Protein AF-A0AAD8GN21-F1 (afdb_monomer_lite)

Sequence (323 aa):
MCPLYYYQQRHPFNLILLGLFTISLAFMIGLSCAFANGTPEFMAPEVYAEEYNELVDIYAFGMCVLEMVTFEYPYSECFHPAQIYKKVDNWKWSHCQLCFQLGQIEHSTKLCHFSVRNWLTKAIDHCSDEQAKEFHLDILQHEINTLEKDVSQDYQEIAFCHIDLQCGNIMIDEKTRSVTVIDYEYASFNPVDYDLANHFCEMAANYHSEKPHILDYSTYPGLEKRERFVRSYLGSDGNQLDDSEVQRLVDDIEKYTLANHLFWGLWGIISAHVNHIDLDYMEYARQSPGCEIIYGEGAAVILKVVATEVVGGGKFYVQLAAD

Radius of gyration: 28.36 Å; chains: 1; bounding box: 53×109×46 Å

Organism: NCBI:txid360622

Structure (mmCIF, N/CA/C/O backbone):
data_AF-A0AAD8GN21-F1
#
_entry.id   AF-A0AAD8GN21-F1
#
loop_
_atom_site.group_PDB
_atom_site.id
_atom_site.type_symbol
_atom_site.label_atom_id
_atom_site.label_alt_id
_atom_site.label_comp_id
_atom_site.label_asym_id
_atom_site.label_entity_id
_atom_site.label_seq_id
_atom_site.pdbx_PDB_ins_code
_atom_site.Cartn_x
_atom_site.Cartn_y
_atom_site.Cartn_z
_atom_site.occupancy
_atom_site.B_iso_or_equiv
_atom_site.auth_seq_id
_atom_site.auth_comp_id
_atom_site.auth_asym_id
_atom_site.auth_atom_id
_atom_site.pdbx_PDB_model_num
ATOM 1 N N . MET A 1 1 ? 25.522 -65.173 17.172 1.00 48.19 1 MET A N 1
ATOM 2 C CA . MET A 1 1 ? 24.416 -65.829 16.440 1.00 48.19 1 MET A CA 1
ATOM 3 C C . MET A 1 1 ? 23.262 -64.849 16.362 1.00 48.19 1 MET A C 1
ATOM 5 O O . MET A 1 1 ? 22.856 -64.347 17.400 1.00 48.19 1 MET A O 1
ATOM 9 N N . CYS A 1 2 ? 22.819 -64.499 15.154 1.00 53.72 2 CYS A N 1
ATOM 10 C CA . CYS A 1 2 ? 21.803 -63.468 14.948 1.00 53.72 2 CYS A CA 1
ATOM 11 C C . CYS A 1 2 ? 20.425 -63.997 15.400 1.00 53.72 2 CYS A C 1
ATOM 13 O O . CYS A 1 2 ? 20.010 -65.039 14.887 1.00 53.72 2 CYS A O 1
ATOM 15 N N . PRO A 1 3 ? 19.712 -63.332 16.329 1.00 61.25 3 PRO A N 1
ATOM 16 C CA . PRO A 1 3 ? 18.406 -63.784 16.827 1.00 61.25 3 PRO A CA 1
ATOM 17 C C . PRO A 1 3 ? 17.383 -64.058 15.713 1.00 61.25 3 PRO A C 1
ATOM 19 O O . PRO A 1 3 ? 16.609 -65.010 15.804 1.00 61.25 3 PRO A O 1
ATOM 22 N N . LEU A 1 4 ? 17.448 -63.295 14.613 1.00 57.41 4 LEU A N 1
ATOM 23 C CA . LEU A 1 4 ? 16.607 -63.504 13.431 1.00 57.41 4 LEU A CA 1
ATOM 24 C C . LEU A 1 4 ? 16.872 -64.839 12.722 1.00 57.41 4 LEU A C 1
ATOM 26 O O . LEU A 1 4 ? 15.932 -65.462 12.242 1.00 57.41 4 LEU A O 1
ATOM 30 N N . TYR A 1 5 ? 18.123 -65.304 12.679 1.00 67.06 5 TYR A N 1
ATOM 31 C CA . TYR A 1 5 ? 18.485 -66.549 11.994 1.00 67.06 5 TYR A CA 1
ATOM 32 C C . TYR A 1 5 ? 17.890 -67.775 12.703 1.00 67.06 5 TYR A C 1
ATOM 34 O O . TYR A 1 5 ? 17.380 -68.690 12.060 1.00 67.06 5 TYR A O 1
ATOM 42 N N . TYR A 1 6 ? 17.886 -67.771 14.041 1.00 66.56 6 TYR A N 1
ATOM 43 C CA . TYR A 1 6 ? 17.276 -68.850 14.825 1.00 66.56 6 TYR A CA 1
ATOM 44 C C . TYR A 1 6 ? 15.740 -68.813 14.752 1.00 66.56 6 TYR A C 1
ATOM 46 O O . TYR A 1 6 ? 15.094 -69.858 14.663 1.00 66.56 6 TYR A O 1
ATOM 54 N N . TYR A 1 7 ? 15.147 -67.614 14.725 1.00 62.72 7 TYR A N 1
ATOM 55 C CA . TYR A 1 7 ? 13.705 -67.437 14.531 1.00 62.72 7 TYR A CA 1
ATOM 56 C C . TYR A 1 7 ? 13.250 -67.901 13.134 1.00 62.72 7 TYR A C 1
ATOM 58 O O . TYR A 1 7 ? 12.233 -68.584 13.015 1.00 62.72 7 TYR A O 1
ATOM 66 N N . GLN A 1 8 ? 14.047 -67.624 12.096 1.00 63.53 8 GLN A N 1
ATOM 67 C CA . GLN A 1 8 ? 13.806 -68.063 10.718 1.00 63.53 8 GLN A CA 1
ATOM 68 C C . GLN A 1 8 ? 13.782 -69.583 10.565 1.00 63.53 8 GLN A C 1
ATOM 70 O O . GLN A 1 8 ? 12.929 -70.103 9.849 1.00 63.53 8 GLN A O 1
ATOM 75 N N . GLN A 1 9 ? 14.670 -70.303 11.255 1.00 70.81 9 GLN A N 1
ATOM 76 C CA . GLN A 1 9 ? 14.672 -71.768 11.205 1.00 70.81 9 GLN A CA 1
ATOM 77 C C . GLN A 1 9 ? 13.477 -72.397 11.935 1.00 70.81 9 GLN A C 1
ATOM 79 O O . GLN A 1 9 ? 12.988 -73.441 11.509 1.00 70.81 9 GLN A O 1
ATOM 84 N N . ARG A 1 10 ? 12.990 -71.781 13.022 1.00 73.88 10 ARG A N 1
ATOM 85 C CA . ARG A 1 10 ? 11.861 -72.313 13.808 1.00 73.88 10 ARG A CA 1
ATOM 86 C C . ARG A 1 10 ? 10.485 -71.947 13.256 1.00 73.88 10 ARG A C 1
ATOM 88 O O . ARG A 1 10 ? 9.562 -72.745 13.382 1.00 73.88 10 ARG A O 1
ATOM 95 N N . HIS A 1 11 ? 10.335 -70.758 12.675 1.00 69.00 11 HIS A N 1
ATOM 96 C CA . HIS A 1 11 ? 9.045 -70.238 12.214 1.00 69.00 11 HIS A CA 1
ATOM 97 C C . HIS A 1 11 ? 9.141 -69.640 10.801 1.00 69.00 11 HIS A C 1
ATOM 99 O O . HIS A 1 11 ? 8.832 -68.460 10.608 1.00 69.00 11 HIS A O 1
ATOM 105 N N . PRO A 1 12 ? 9.539 -70.434 9.789 1.00 71.12 12 PRO A N 1
ATOM 106 C CA . PRO A 1 12 ? 9.739 -69.934 8.427 1.00 71.12 12 PRO A CA 1
ATOM 107 C C . PRO A 1 12 ? 8.458 -69.324 7.835 1.00 71.12 12 PRO A C 1
ATOM 109 O O . PRO A 1 12 ? 8.515 -68.305 7.152 1.00 71.12 12 PRO A O 1
ATOM 112 N N . PHE A 1 13 ? 7.290 -69.880 8.173 1.00 77.38 13 PHE A N 1
ATOM 113 C CA . PHE A 1 13 ? 5.995 -69.358 7.729 1.00 77.38 13 PHE A CA 1
ATOM 114 C C . PHE A 1 13 ? 5.648 -67.992 8.336 1.00 77.38 13 PHE A C 1
ATOM 116 O O . PHE A 1 13 ? 5.029 -67.181 7.657 1.00 77.38 13 PHE A O 1
ATOM 123 N N . ASN A 1 14 ? 6.087 -67.684 9.561 1.00 73.31 14 ASN A N 1
ATOM 124 C CA . ASN A 1 14 ? 5.790 -66.394 10.197 1.00 73.31 14 ASN A CA 1
ATOM 125 C C . ASN A 1 14 ? 6.550 -65.243 9.537 1.00 73.31 14 ASN A C 1
ATOM 127 O O . ASN A 1 14 ? 6.026 -64.141 9.448 1.00 73.31 14 ASN A O 1
ATOM 131 N N . LEU A 1 15 ? 7.768 -65.492 9.049 1.00 67.44 15 LEU A N 1
ATOM 132 C CA . LEU A 1 15 ? 8.534 -64.499 8.292 1.00 67.44 15 LEU A CA 1
ATOM 133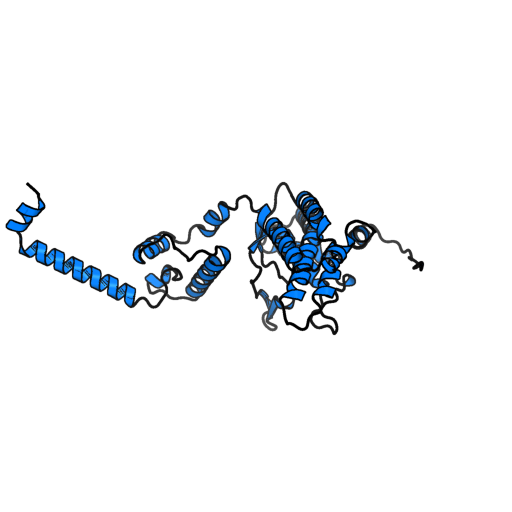 C C . LEU A 1 15 ? 7.932 -64.246 6.909 1.00 67.44 15 LEU A C 1
ATOM 135 O O . LEU A 1 15 ? 7.902 -63.102 6.465 1.00 67.44 15 LEU A O 1
ATOM 139 N N . ILE A 1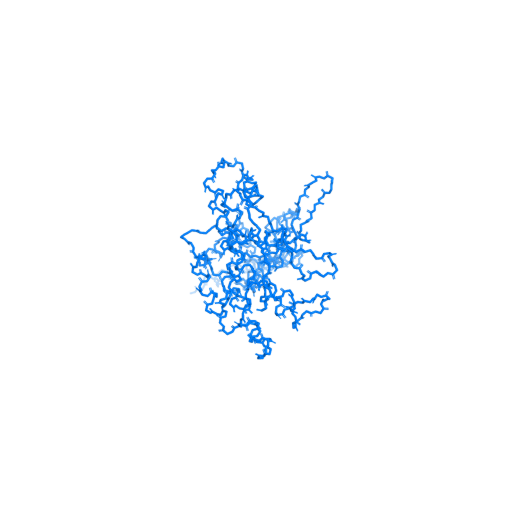 16 ? 7.397 -65.287 6.265 1.00 75.88 16 ILE A N 1
ATOM 140 C CA . ILE A 1 16 ? 6.641 -65.140 5.015 1.00 75.88 16 ILE A CA 1
ATOM 141 C C . ILE A 1 16 ? 5.357 -64.343 5.269 1.00 75.88 16 ILE A C 1
ATOM 143 O O . ILE A 1 16 ? 5.079 -63.399 4.540 1.00 75.88 16 ILE A O 1
ATOM 147 N N . LEU A 1 17 ? 4.606 -64.664 6.328 1.00 73.50 17 LEU A N 1
ATOM 148 C CA . LEU A 1 17 ? 3.392 -63.934 6.707 1.00 73.50 17 LEU A CA 1
ATOM 149 C C . LEU A 1 17 ? 3.682 -62.477 7.079 1.00 73.50 17 LEU A C 1
ATOM 151 O O . LEU A 1 17 ? 2.938 -61.596 6.666 1.00 73.50 17 LEU A O 1
ATOM 155 N N . LEU A 1 18 ? 4.773 -62.211 7.801 1.00 69.06 18 LEU A N 1
ATOM 156 C CA . LEU A 1 18 ? 5.199 -60.853 8.131 1.00 69.06 18 LEU A CA 1
ATOM 157 C C . LEU A 1 18 ? 5.583 -60.073 6.871 1.00 69.06 18 LEU A C 1
ATOM 159 O O . LEU A 1 18 ? 5.174 -58.927 6.748 1.00 69.06 18 LEU A O 1
ATOM 163 N N . GLY A 1 19 ? 6.307 -60.698 5.935 1.00 73.12 19 GLY A N 1
ATOM 164 C CA . GLY A 1 19 ? 6.652 -60.100 4.642 1.00 73.12 19 GLY A CA 1
ATOM 165 C C . GLY A 1 19 ? 5.427 -59.819 3.768 1.00 73.12 19 GLY A C 1
ATOM 166 O O . GLY A 1 19 ? 5.314 -58.748 3.180 1.00 73.12 19 GLY A O 1
ATOM 167 N N . LEU A 1 20 ? 4.471 -60.749 3.718 1.00 80.56 20 LEU A N 1
ATOM 168 C CA . LEU A 1 20 ? 3.202 -60.549 3.016 1.00 80.56 20 LEU A CA 1
ATOM 169 C C . LEU A 1 20 ? 2.361 -59.451 3.675 1.00 80.56 20 LEU A C 1
ATOM 171 O O . LEU A 1 20 ? 1.756 -58.649 2.967 1.00 80.56 20 LEU A O 1
ATOM 175 N N . PHE A 1 21 ? 2.351 -59.377 5.007 1.00 76.00 21 PHE A N 1
ATOM 176 C CA . PHE A 1 21 ? 1.667 -58.326 5.757 1.00 76.00 21 PHE A CA 1
ATOM 177 C C . PHE A 1 21 ? 2.287 -56.949 5.500 1.00 76.00 21 PHE A C 1
ATOM 179 O O . PHE A 1 21 ? 1.550 -56.012 5.211 1.00 76.00 21 PHE A O 1
ATOM 186 N N . THR A 1 22 ? 3.618 -56.814 5.528 1.00 65.69 22 THR A N 1
ATOM 187 C CA . THR A 1 22 ? 4.279 -55.533 5.226 1.00 65.69 22 THR A CA 1
ATOM 188 C C . THR A 1 22 ? 4.092 -55.109 3.777 1.00 65.69 22 THR A C 1
ATOM 190 O O . THR A 1 22 ? 3.834 -53.933 3.545 1.00 65.69 22 THR A O 1
ATOM 193 N N . ILE A 1 23 ? 4.155 -56.031 2.810 1.00 75.75 23 ILE A N 1
ATOM 194 C CA . ILE A 1 23 ? 3.878 -55.713 1.399 1.00 75.75 23 ILE A CA 1
ATOM 195 C C . ILE A 1 23 ? 2.414 -55.300 1.216 1.00 75.75 23 ILE A C 1
ATOM 197 O O . ILE A 1 23 ? 2.144 -54.314 0.538 1.00 75.75 23 ILE A O 1
ATOM 201 N N . SER A 1 24 ? 1.473 -56.006 1.848 1.00 77.00 24 SER A N 1
ATOM 202 C CA . SER A 1 24 ? 0.042 -55.686 1.752 1.00 77.00 24 SER A CA 1
ATOM 203 C C . SER A 1 24 ? -0.284 -54.349 2.413 1.00 77.00 24 SER A C 1
ATOM 205 O O . SER A 1 24 ? -1.020 -53.557 1.842 1.00 77.00 24 SER A O 1
ATOM 207 N N . LEU A 1 25 ? 0.293 -54.063 3.584 1.00 64.69 25 LEU A N 1
ATOM 208 C CA . LEU A 1 25 ? 0.124 -52.785 4.272 1.00 64.69 25 LEU A CA 1
ATOM 209 C C . LEU A 1 25 ? 0.757 -51.636 3.476 1.00 64.69 25 LEU A C 1
ATOM 211 O O . LEU A 1 25 ? 0.128 -50.598 3.317 1.00 64.69 25 LEU A O 1
ATOM 215 N N . ALA A 1 26 ? 1.959 -51.829 2.924 1.00 64.19 26 ALA A N 1
ATOM 216 C CA . ALA A 1 26 ? 2.615 -50.835 2.076 1.00 64.19 26 ALA A CA 1
ATOM 217 C C . ALA A 1 26 ? 1.839 -50.583 0.776 1.00 64.19 26 ALA A C 1
ATOM 219 O O . ALA A 1 26 ? 1.722 -49.438 0.354 1.00 64.19 26 ALA A O 1
ATOM 220 N N . PHE A 1 27 ? 1.270 -51.631 0.170 1.00 72.38 27 PHE A N 1
ATOM 221 C CA . PHE A 1 27 ? 0.400 -51.498 -0.993 1.00 72.38 27 PHE A CA 1
ATOM 222 C C . PHE A 1 27 ? -0.894 -50.772 -0.634 1.00 72.38 27 PHE A C 1
ATOM 224 O O . PHE A 1 27 ? -1.240 -49.834 -1.329 1.00 72.38 27 PHE A O 1
ATOM 231 N N . MET A 1 28 ? -1.570 -51.128 0.463 1.00 63.19 28 MET A N 1
ATOM 232 C CA . MET A 1 28 ? -2.795 -50.453 0.917 1.00 63.19 28 MET A CA 1
ATOM 233 C C . MET A 1 28 ? -2.555 -48.977 1.249 1.00 63.19 28 MET A C 1
ATOM 235 O O . MET A 1 28 ? -3.336 -48.135 0.824 1.00 63.19 28 MET A O 1
ATOM 239 N N . ILE A 1 29 ? -1.461 -48.649 1.945 1.00 59.44 29 ILE A N 1
ATOM 240 C CA . ILE A 1 29 ? -1.070 -47.258 2.221 1.00 59.44 29 ILE A CA 1
ATOM 241 C C . ILE A 1 29 ? -0.725 -46.539 0.914 1.00 59.44 29 ILE A C 1
ATOM 243 O O . ILE A 1 29 ? -1.219 -45.445 0.683 1.00 59.44 29 ILE A O 1
ATOM 247 N N . GLY A 1 30 ? 0.068 -47.157 0.034 1.00 63.06 30 GLY A N 1
ATOM 248 C CA . GLY A 1 30 ? 0.406 -46.590 -1.273 1.00 63.06 30 GLY A CA 1
ATOM 249 C C . GLY A 1 30 ? -0.821 -46.372 -2.161 1.00 63.06 30 GLY A C 1
ATOM 250 O O . GLY A 1 30 ? -0.884 -45.379 -2.873 1.00 63.06 30 GLY A O 1
ATOM 251 N N . LEU A 1 31 ? -1.815 -47.256 -2.073 1.00 57.94 31 LEU A N 1
ATOM 252 C CA . LEU A 1 31 ? -3.086 -47.170 -2.782 1.00 57.94 31 LEU A CA 1
ATOM 253 C C . LEU A 1 31 ? -3.968 -46.059 -2.187 1.00 57.94 31 LEU A C 1
ATOM 255 O O . LEU A 1 31 ? -4.466 -45.233 -2.939 1.00 57.94 31 LEU A O 1
ATOM 259 N N . SER A 1 32 ? -4.093 -45.967 -0.858 1.00 51.97 32 SER A N 1
ATOM 260 C CA . SER A 1 32 ? -4.775 -44.849 -0.182 1.00 51.97 32 SER A CA 1
ATOM 261 C C . SER A 1 32 ? -4.114 -43.501 -0.473 1.00 51.97 32 SER A C 1
ATOM 263 O O . SER A 1 32 ? -4.820 -42.531 -0.705 1.00 51.97 32 SER A O 1
ATOM 265 N N . CYS A 1 33 ? -2.781 -43.429 -0.527 1.00 50.38 33 CYS A N 1
ATOM 266 C CA . CYS A 1 33 ? -2.066 -42.213 -0.925 1.00 50.38 33 CYS A CA 1
ATOM 267 C C . CYS A 1 33 ? -2.229 -41.899 -2.421 1.00 50.38 33 CYS A C 1
ATOM 269 O O . CYS A 1 33 ? -2.288 -40.733 -2.782 1.00 50.38 33 CYS A O 1
ATOM 271 N N . ALA A 1 34 ? -2.315 -42.913 -3.289 1.00 54.66 34 ALA A N 1
ATOM 272 C CA . ALA A 1 34 ? -2.549 -42.726 -4.723 1.00 54.66 34 ALA A CA 1
ATOM 273 C C . ALA A 1 34 ? -4.005 -42.352 -5.061 1.00 54.66 34 ALA A C 1
ATOM 275 O O . ALA A 1 34 ? -4.255 -41.831 -6.145 1.00 54.66 34 ALA A O 1
ATOM 276 N N . PHE A 1 35 ? -4.953 -42.626 -4.156 1.00 51.50 35 PHE A N 1
ATOM 277 C CA . PHE A 1 35 ? -6.374 -42.284 -4.293 1.00 51.50 35 PHE A CA 1
ATOM 278 C C . PHE A 1 35 ? -6.833 -41.140 -3.378 1.00 51.50 35 PHE A C 1
ATOM 280 O O . PHE A 1 35 ? -8.004 -40.762 -3.429 1.00 51.50 35 PHE A O 1
ATOM 287 N N . ALA A 1 36 ? -5.937 -40.555 -2.579 1.00 52.03 36 ALA A N 1
ATOM 288 C CA . ALA A 1 36 ? -6.178 -39.265 -1.953 1.00 52.03 36 ALA A CA 1
ATOM 289 C C . ALA A 1 36 ? -6.157 -38.209 -3.067 1.00 52.03 36 ALA A C 1
ATOM 291 O O . ALA A 1 36 ? -5.098 -37.824 -3.553 1.00 52.03 36 ALA A O 1
ATOM 292 N N . ASN A 1 37 ? -7.332 -37.802 -3.543 1.00 50.94 37 ASN A N 1
ATOM 293 C CA . ASN A 1 37 ? -7.453 -36.724 -4.519 1.00 50.94 37 ASN A CA 1
ATOM 294 C C . ASN A 1 37 ? -7.016 -35.403 -3.863 1.00 50.94 37 ASN A C 1
ATOM 296 O O . ASN A 1 37 ? -7.827 -34.732 -3.230 1.00 50.94 37 ASN A O 1
ATOM 300 N N . GLY A 1 38 ? -5.740 -35.048 -4.000 1.00 58.84 38 GLY A N 1
ATOM 301 C CA . GLY A 1 38 ? -5.187 -33.773 -3.545 1.00 58.84 38 GLY A CA 1
ATOM 302 C C . GLY A 1 38 ? -3.660 -33.787 -3.462 1.00 58.84 38 GLY A C 1
ATOM 303 O O . GLY A 1 38 ? -3.037 -34.846 -3.460 1.00 58.84 38 GLY A O 1
ATOM 304 N N . THR A 1 39 ? -3.061 -32.599 -3.413 1.00 72.12 39 THR A N 1
ATOM 305 C CA . THR A 1 39 ? -1.623 -32.399 -3.177 1.00 72.12 39 THR A CA 1
ATOM 306 C C . THR A 1 39 ? -1.416 -32.294 -1.659 1.00 72.12 39 THR A C 1
ATOM 308 O O . THR A 1 39 ? -1.858 -31.293 -1.092 1.00 72.12 39 THR A O 1
ATOM 311 N N . PRO A 1 40 ? -0.832 -33.300 -0.970 1.00 74.56 40 PRO A N 1
ATOM 312 C CA . PRO A 1 40 ? -0.787 -33.389 0.501 1.00 74.56 40 PRO A CA 1
ATOM 313 C C . PRO A 1 40 ? -0.277 -32.137 1.219 1.00 74.56 40 PRO A C 1
ATOM 315 O O . PRO A 1 40 ? -0.708 -31.826 2.327 1.00 74.56 40 PRO A O 1
ATOM 318 N N . GLU A 1 41 ? 0.624 -31.417 0.565 1.00 78.00 41 GLU A N 1
ATOM 319 C CA . GLU A 1 41 ? 1.234 -30.165 0.993 1.00 78.00 41 GLU A CA 1
ATOM 320 C C . GLU A 1 41 ? 0.219 -29.018 1.154 1.00 78.00 41 GLU A C 1
ATOM 322 O O . GLU A 1 41 ? 0.476 -28.077 1.898 1.00 78.00 41 GLU A O 1
ATOM 327 N N . PHE A 1 42 ? -0.944 -29.122 0.507 1.00 75.19 42 PHE A N 1
ATOM 328 C CA . PHE A 1 42 ? -2.018 -28.120 0.493 1.00 75.19 42 PHE A CA 1
ATOM 329 C C . PHE A 1 42 ? -3.321 -28.650 1.104 1.00 75.19 42 PHE A C 1
ATOM 331 O O . PHE A 1 42 ? -4.327 -27.945 1.138 1.00 75.19 42 PHE A O 1
ATOM 338 N N . MET A 1 43 ? -3.335 -29.901 1.569 1.00 77.31 43 MET A N 1
ATOM 339 C CA . MET A 1 43 ? -4.535 -30.535 2.110 1.00 77.31 43 MET A CA 1
ATOM 340 C C . MET A 1 43 ? -4.690 -30.232 3.598 1.00 77.31 43 MET A C 1
ATOM 342 O O . MET A 1 43 ? -3.808 -30.545 4.401 1.00 77.31 43 MET A O 1
ATOM 346 N N . ALA A 1 44 ? -5.848 -29.686 3.964 1.00 78.00 44 ALA A N 1
ATOM 347 C CA . ALA A 1 44 ? -6.208 -29.442 5.355 1.00 78.00 44 ALA A CA 1
ATOM 348 C C . ALA A 1 44 ? -6.301 -30.760 6.159 1.00 78.00 44 ALA A C 1
ATOM 350 O O . ALA A 1 44 ? -6.649 -31.802 5.587 1.00 78.00 44 ALA A O 1
ATOM 351 N N . PRO A 1 45 ? -6.020 -30.746 7.478 1.00 76.19 45 PRO A N 1
ATOM 352 C CA . PRO A 1 45 ? -6.043 -31.943 8.325 1.00 76.19 45 PRO A CA 1
ATOM 353 C C . PRO A 1 45 ? -7.373 -32.715 8.265 1.00 76.19 45 PRO A C 1
ATOM 355 O O . PRO A 1 45 ? -7.378 -33.944 8.218 1.00 76.19 45 PRO A O 1
ATOM 358 N N . GLU A 1 46 ? -8.499 -32.007 8.214 1.00 75.88 46 GLU A N 1
ATOM 359 C CA . GLU A 1 46 ? -9.853 -32.566 8.138 1.00 75.88 46 GLU A CA 1
ATOM 360 C C . GLU A 1 46 ? -10.129 -33.347 6.840 1.00 75.88 46 GLU A C 1
ATOM 362 O O . GLU A 1 46 ? -10.914 -34.298 6.846 1.00 75.88 46 GLU A O 1
ATOM 367 N N . VAL A 1 47 ? -9.416 -33.047 5.745 1.00 74.25 47 VAL A N 1
ATOM 368 C CA . VAL A 1 47 ? -9.539 -33.793 4.478 1.00 74.25 47 VAL A CA 1
ATOM 369 C C . VAL A 1 47 ? -9.058 -35.231 4.644 1.00 74.25 47 VAL A C 1
ATOM 371 O O . VAL A 1 47 ? -9.624 -36.147 4.049 1.00 74.25 47 VAL A O 1
ATOM 374 N N . TYR A 1 48 ? -8.055 -35.458 5.497 1.00 71.06 48 TYR A N 1
ATOM 375 C CA . TYR A 1 48 ? -7.559 -36.803 5.789 1.00 71.06 48 TYR A CA 1
ATOM 376 C C . TYR A 1 48 ? -8.532 -37.633 6.637 1.00 71.06 48 TYR A C 1
ATOM 378 O O . TYR A 1 48 ? -8.425 -38.859 6.657 1.00 71.06 48 TYR A O 1
ATOM 386 N N . ALA A 1 49 ? -9.479 -36.981 7.317 1.00 71.00 49 ALA A N 1
ATOM 387 C CA . ALA A 1 49 ? -10.574 -37.623 8.041 1.00 71.00 49 ALA A CA 1
ATOM 388 C C . ALA A 1 49 ? -11.852 -37.769 7.187 1.00 71.00 49 ALA A C 1
ATOM 390 O O . ALA A 1 49 ? -12.885 -38.167 7.716 1.00 71.00 49 ALA A O 1
ATOM 391 N N . GLU A 1 50 ? -11.783 -37.467 5.883 1.00 72.81 50 GLU A N 1
ATOM 392 C CA . GLU A 1 50 ? -12.922 -37.439 4.950 1.00 72.81 50 GLU A CA 1
ATOM 393 C C . GLU A 1 50 ? -14.010 -36.401 5.320 1.00 72.81 50 GLU A C 1
ATOM 395 O O . GLU A 1 50 ? -15.155 -36.496 4.875 1.00 72.81 50 GLU A O 1
ATOM 400 N N . GLU A 1 51 ? -13.656 -35.366 6.092 1.00 73.94 51 GLU A N 1
ATOM 401 C CA . GLU A 1 51 ? -14.557 -34.296 6.541 1.00 73.94 51 GLU A CA 1
ATOM 402 C C . GLU A 1 51 ? -14.335 -33.008 5.726 1.00 73.94 51 GLU A C 1
ATOM 404 O O . GLU A 1 51 ? -13.757 -32.032 6.201 1.00 73.94 51 GLU A O 1
ATOM 409 N N . TYR A 1 52 ? -14.790 -32.992 4.469 1.00 72.75 52 TYR A N 1
ATOM 410 C CA . TYR A 1 52 ? -14.656 -31.812 3.605 1.00 72.75 52 TYR A CA 1
ATOM 411 C C . TYR A 1 52 ? -15.664 -30.706 3.962 1.00 72.75 52 TYR A C 1
ATOM 413 O O . TYR A 1 52 ? -16.869 -30.956 4.049 1.00 72.75 52 TYR A O 1
ATOM 421 N N . ASN A 1 53 ? -15.187 -29.467 4.100 1.00 75.69 53 ASN A N 1
ATOM 422 C CA . ASN A 1 53 ? -16.001 -28.261 4.274 1.00 75.69 53 ASN A CA 1
ATOM 423 C C . ASN A 1 53 ? -15.312 -27.045 3.613 1.00 75.69 53 ASN A C 1
ATOM 425 O O . ASN A 1 53 ? -14.188 -27.161 3.142 1.00 75.69 53 ASN A O 1
ATOM 429 N N . GLU A 1 54 ? -15.955 -25.874 3.592 1.00 63.91 54 GLU A N 1
ATOM 430 C CA . GLU A 1 54 ? -15.412 -24.683 2.906 1.00 63.91 54 GLU A CA 1
ATOM 431 C C . GLU A 1 54 ? -14.122 -24.114 3.538 1.00 63.91 54 GLU A C 1
ATOM 433 O O . GLU A 1 54 ? -13.377 -23.394 2.880 1.00 63.91 54 GLU A O 1
ATOM 438 N N . LEU A 1 55 ? -13.799 -24.465 4.791 1.00 67.00 55 LEU A N 1
ATOM 439 C CA . LEU A 1 55 ? -12.533 -24.078 5.431 1.00 67.00 55 LEU A CA 1
ATOM 440 C C . LEU A 1 55 ? -11.331 -24.824 4.834 1.00 67.00 55 LEU A C 1
ATOM 442 O O . LEU A 1 55 ? -10.212 -24.314 4.894 1.00 67.00 55 LEU A O 1
ATOM 446 N N . VAL A 1 56 ? -11.561 -25.985 4.211 1.00 67.00 56 VAL A N 1
ATOM 447 C CA . VAL A 1 56 ? -10.529 -26.739 3.487 1.00 67.00 56 VAL A CA 1
ATOM 448 C C . VAL A 1 56 ? -9.967 -25.917 2.330 1.00 67.00 56 VAL A C 1
ATOM 450 O O . VAL A 1 56 ? -8.752 -25.870 2.140 1.00 67.00 56 VAL A O 1
ATOM 453 N N . ASP A 1 57 ? -10.840 -25.238 1.586 1.00 58.25 57 ASP A N 1
ATOM 454 C CA . ASP A 1 57 ? -10.449 -24.381 0.465 1.00 58.25 57 ASP A CA 1
ATOM 455 C C . ASP A 1 57 ? -9.664 -23.152 0.950 1.00 58.25 57 ASP A C 1
ATOM 457 O O . ASP A 1 57 ? -8.675 -22.756 0.331 1.00 58.25 57 ASP A O 1
ATOM 461 N N . ILE A 1 58 ? -10.037 -22.597 2.111 1.00 64.56 58 ILE A N 1
ATOM 462 C CA . ILE A 1 58 ? -9.308 -21.496 2.764 1.00 64.56 58 ILE A CA 1
ATOM 463 C C . ILE A 1 58 ? -7.909 -21.949 3.202 1.00 64.56 58 ILE A C 1
ATOM 465 O O . ILE A 1 58 ? -6.939 -21.214 3.015 1.00 64.56 58 ILE A O 1
ATOM 469 N N . TYR A 1 59 ? -7.778 -23.159 3.753 1.00 70.94 59 TYR A N 1
ATOM 470 C CA . TYR A 1 59 ? -6.478 -23.730 4.115 1.00 70.94 59 TYR A CA 1
ATOM 471 C C . TYR A 1 59 ? -5.586 -23.906 2.884 1.00 70.94 59 TYR A C 1
ATOM 473 O O . TYR A 1 59 ? -4.445 -23.448 2.886 1.00 70.94 59 TYR A O 1
ATOM 481 N N . ALA A 1 60 ? -6.110 -24.519 1.818 1.00 62.16 60 ALA A N 1
ATOM 482 C CA . ALA A 1 60 ? -5.366 -24.724 0.578 1.00 62.16 60 ALA A CA 1
ATOM 483 C C . ALA A 1 60 ? -4.906 -23.389 -0.029 1.00 62.16 60 ALA A C 1
ATOM 485 O O . ALA A 1 60 ? -3.746 -23.254 -0.419 1.00 62.16 60 ALA A O 1
ATOM 486 N N . PHE A 1 61 ? -5.779 -22.375 -0.024 1.00 63.75 61 PHE A N 1
ATOM 487 C CA . PHE A 1 61 ? -5.428 -21.013 -0.423 1.00 63.75 61 PHE A CA 1
ATOM 488 C C . PHE A 1 61 ? -4.314 -20.421 0.453 1.00 63.75 61 PHE A C 1
ATOM 490 O O . PHE A 1 61 ? -3.344 -19.879 -0.075 1.00 63.75 61 PHE A O 1
ATOM 497 N N . GLY A 1 62 ? -4.394 -20.581 1.777 1.00 66.06 62 GLY A N 1
ATOM 498 C CA . GLY A 1 62 ? -3.349 -20.146 2.706 1.00 66.06 62 GLY A CA 1
ATOM 499 C C . GLY A 1 62 ? -1.991 -20.804 2.440 1.00 66.06 62 GLY A C 1
ATOM 500 O O . GLY A 1 62 ? -0.964 -20.133 2.512 1.00 66.06 62 GLY A O 1
ATOM 501 N N . MET A 1 63 ? -1.977 -22.085 2.060 1.00 70.19 63 MET A N 1
ATOM 502 C CA . MET A 1 63 ? -0.750 -22.794 1.676 1.00 70.19 63 MET A CA 1
ATOM 503 C C . MET A 1 63 ? -0.167 -22.277 0.350 1.00 70.19 63 MET A C 1
ATOM 505 O O . MET A 1 63 ? 1.051 -22.139 0.246 1.00 70.19 63 MET A O 1
ATOM 509 N N . CYS A 1 64 ? -1.007 -21.904 -0.623 1.00 55.59 64 CYS A N 1
ATOM 510 C CA . CYS A 1 64 ? -0.560 -21.227 -1.848 1.00 55.59 64 CYS A CA 1
ATOM 511 C C . CYS A 1 64 ? 0.032 -19.840 -1.556 1.00 55.59 64 CYS A C 1
ATOM 513 O O . CYS A 1 64 ? 1.075 -19.484 -2.097 1.00 55.59 64 CYS A O 1
ATOM 515 N N . VAL A 1 65 ? -0.605 -19.055 -0.681 1.00 57.81 65 VAL A N 1
ATOM 516 C CA . VAL A 1 65 ? -0.073 -17.750 -0.252 1.00 57.81 65 VAL A CA 1
ATOM 517 C C . VAL A 1 65 ? 1.263 -17.922 0.469 1.00 57.81 65 VAL A C 1
ATOM 519 O O . VAL A 1 65 ? 2.202 -17.175 0.205 1.00 57.81 65 VAL A O 1
ATOM 522 N N . LEU A 1 66 ? 1.389 -18.939 1.325 1.00 57.66 66 LEU A N 1
ATOM 523 C CA . LEU A 1 66 ? 2.639 -19.243 2.016 1.00 57.66 66 LEU A CA 1
ATOM 524 C C . LEU A 1 66 ? 3.766 -19.579 1.031 1.00 57.66 66 LEU A C 1
ATOM 526 O O . LEU A 1 66 ? 4.873 -19.065 1.186 1.00 57.66 66 LEU A O 1
ATOM 530 N N . GLU A 1 67 ? 3.489 -20.386 0.007 1.00 64.69 67 GLU A N 1
ATOM 531 C CA . GLU A 1 67 ? 4.447 -20.679 -1.067 1.00 64.69 67 GLU A CA 1
ATOM 532 C C . GLU A 1 67 ? 4.882 -19.401 -1.799 1.00 64.69 67 GLU A C 1
ATOM 534 O O . GLU A 1 67 ? 6.077 -19.166 -1.978 1.00 64.69 67 GLU A O 1
ATOM 539 N N . MET A 1 68 ? 3.931 -18.534 -2.165 1.00 49.84 68 MET A N 1
ATOM 540 C CA . MET A 1 68 ? 4.219 -17.280 -2.873 1.00 49.84 68 MET A CA 1
ATOM 541 C C . MET A 1 68 ? 5.066 -16.310 -2.039 1.00 49.84 68 MET A C 1
ATOM 543 O O . MET A 1 68 ? 5.987 -15.693 -2.568 1.00 49.84 68 MET A O 1
ATOM 547 N N . VAL A 1 69 ? 4.783 -16.187 -0.739 1.00 48.09 69 VAL A N 1
ATOM 548 C CA . VAL A 1 69 ? 5.474 -15.237 0.151 1.00 48.09 69 VAL A CA 1
ATOM 549 C C . VAL A 1 69 ? 6.849 -15.752 0.583 1.00 48.09 69 VAL A C 1
ATOM 551 O O . VAL A 1 69 ? 7.779 -14.964 0.756 1.00 48.09 69 VAL A O 1
ATOM 554 N N . THR A 1 70 ? 7.002 -17.065 0.766 1.00 56.34 70 THR A N 1
ATOM 555 C CA . THR A 1 70 ? 8.279 -17.662 1.197 1.00 56.34 70 THR A CA 1
ATOM 556 C C . THR A 1 70 ? 9.203 -18.013 0.035 1.00 56.34 70 THR A C 1
ATOM 558 O O . THR A 1 70 ? 10.404 -18.160 0.250 1.00 56.34 70 THR A O 1
ATOM 561 N N . PHE A 1 71 ? 8.666 -18.133 -1.185 1.00 52.38 71 PHE A N 1
ATOM 562 C CA . PHE A 1 71 ? 9.338 -18.722 -2.349 1.00 52.38 71 PHE A CA 1
ATOM 563 C C . PHE A 1 71 ? 9.833 -20.162 -2.112 1.00 52.38 71 PHE A C 1
ATOM 565 O O . PHE A 1 71 ? 10.677 -20.665 -2.859 1.00 52.38 71 PHE A O 1
ATOM 572 N N . GLU A 1 72 ? 9.311 -20.842 -1.088 1.00 61.28 72 GLU A N 1
ATOM 573 C CA . GLU A 1 72 ? 9.632 -22.224 -0.747 1.00 61.28 72 GLU A CA 1
ATOM 574 C C . GLU A 1 72 ? 8.392 -23.108 -0.913 1.00 61.28 72 GLU A C 1
ATOM 576 O O . GLU A 1 72 ? 7.289 -22.747 -0.505 1.00 61.28 72 GLU A O 1
ATOM 581 N N . TYR A 1 73 ? 8.572 -24.300 -1.490 1.00 65.19 73 TYR A N 1
ATOM 582 C CA . TYR A 1 73 ? 7.475 -25.258 -1.622 1.00 65.19 73 TYR A CA 1
ATOM 583 C C . TYR A 1 73 ? 7.028 -25.729 -0.229 1.00 65.19 73 TYR A C 1
ATOM 585 O O . TYR A 1 73 ? 7.894 -26.099 0.581 1.00 65.19 73 TYR A O 1
ATOM 593 N N . PRO A 1 74 ? 5.719 -25.749 0.083 1.00 72.94 74 PRO A N 1
ATOM 594 C CA . PRO A 1 74 ? 5.270 -26.114 1.414 1.00 72.94 74 PRO A CA 1
ATOM 595 C C . PRO A 1 74 ? 5.743 -27.508 1.821 1.00 72.94 74 PRO A C 1
ATOM 597 O O . PRO A 1 74 ? 5.661 -28.464 1.054 1.00 72.94 74 PRO A O 1
ATOM 600 N N . TYR A 1 75 ? 6.258 -27.620 3.046 1.00 77.25 75 TYR A N 1
ATOM 601 C CA . TYR A 1 75 ? 6.854 -28.849 3.573 1.00 77.25 75 TYR A CA 1
ATOM 602 C C . TYR A 1 75 ? 8.020 -29.411 2.737 1.00 77.25 75 TYR A C 1
ATOM 604 O O . TYR A 1 75 ? 8.248 -30.624 2.759 1.00 77.25 75 TYR A O 1
ATOM 612 N N . SER A 1 76 ? 8.784 -28.566 2.031 1.00 78.50 76 SER A N 1
ATOM 613 C CA . SER A 1 76 ? 9.957 -28.978 1.235 1.00 78.50 76 SER A CA 1
ATOM 614 C C . SER A 1 76 ? 11.018 -29.765 2.023 1.00 78.50 76 SER A C 1
ATOM 616 O O . SER A 1 76 ? 11.814 -30.502 1.437 1.00 78.50 76 SER A O 1
ATOM 618 N N . GLU A 1 77 ? 11.014 -29.677 3.357 1.00 79.06 77 GLU A N 1
ATOM 619 C CA . GLU A 1 77 ? 11.855 -30.474 4.250 1.00 79.06 77 GLU A CA 1
ATOM 620 C C . GLU A 1 77 ? 11.373 -31.926 4.457 1.00 79.06 77 GLU A C 1
ATOM 622 O O . GLU A 1 77 ? 12.072 -32.730 5.084 1.00 79.06 77 GLU A O 1
ATOM 627 N N . CYS A 1 78 ? 10.172 -32.272 3.984 1.00 78.19 78 CYS A N 1
ATOM 628 C CA . CYS A 1 78 ? 9.592 -33.610 4.070 1.00 78.19 78 CYS A CA 1
ATOM 629 C C . CYS A 1 78 ? 9.883 -34.420 2.800 1.00 78.19 78 CYS A C 1
ATOM 631 O O . CYS A 1 78 ? 9.713 -33.957 1.680 1.00 78.19 78 CYS A O 1
ATOM 633 N N . PHE A 1 79 ? 10.269 -35.685 2.969 1.00 78.44 79 PHE A N 1
ATOM 634 C CA . PHE A 1 79 ? 10.660 -36.555 1.853 1.00 78.44 79 PHE A CA 1
ATOM 635 C C . PHE A 1 79 ? 9.516 -37.432 1.337 1.00 78.44 79 PHE A C 1
ATOM 637 O O . PHE A 1 79 ? 9.584 -37.936 0.216 1.00 78.44 79 PHE A O 1
ATOM 644 N N . HIS A 1 80 ? 8.480 -37.653 2.157 1.00 76.31 80 HIS A N 1
ATOM 645 C CA . HIS A 1 80 ? 7.335 -38.502 1.826 1.00 76.31 80 HIS A CA 1
ATOM 646 C C . HIS A 1 80 ? 6.029 -37.958 2.438 1.00 76.31 80 HIS A C 1
ATOM 648 O O . HIS A 1 80 ? 6.068 -37.472 3.573 1.00 76.31 80 HIS A O 1
ATOM 654 N N . PRO A 1 81 ? 4.864 -38.154 1.785 1.00 71.44 81 PRO A N 1
ATOM 655 C CA . PRO A 1 81 ? 3.561 -37.663 2.258 1.00 71.44 81 PRO A CA 1
ATOM 656 C C . PRO A 1 81 ? 3.198 -38.040 3.699 1.00 71.44 81 PRO A C 1
ATOM 658 O O . PRO A 1 81 ? 2.586 -37.258 4.414 1.00 71.44 81 PRO A O 1
ATOM 661 N N . ALA A 1 82 ? 3.633 -39.205 4.188 1.00 73.44 82 ALA A N 1
ATOM 662 C CA . ALA A 1 82 ? 3.391 -39.613 5.575 1.00 73.44 82 ALA A CA 1
ATOM 663 C C . ALA A 1 82 ? 4.069 -38.693 6.617 1.00 73.44 82 ALA A C 1
ATOM 665 O O . ALA A 1 82 ? 3.591 -38.581 7.746 1.00 73.44 82 ALA A O 1
ATOM 666 N N . GLN A 1 83 ? 5.185 -38.042 6.261 1.00 76.69 83 GLN A N 1
ATOM 667 C CA . GLN A 1 83 ? 5.840 -37.048 7.119 1.00 76.69 83 GLN A CA 1
ATOM 668 C C . GLN A 1 83 ? 5.034 -35.750 7.164 1.00 76.69 83 GLN A C 1
ATOM 670 O O . GLN A 1 83 ? 4.877 -35.186 8.246 1.00 76.69 83 GLN A O 1
ATOM 675 N N . ILE A 1 84 ? 4.486 -35.340 6.017 1.00 74.44 84 ILE A N 1
ATOM 676 C CA . ILE A 1 84 ? 3.602 -34.178 5.882 1.00 74.44 84 ILE A CA 1
ATOM 677 C C . ILE A 1 84 ? 2.339 -34.414 6.705 1.00 74.44 84 ILE A C 1
ATOM 679 O O . ILE A 1 84 ? 2.075 -33.652 7.626 1.00 74.44 84 ILE A O 1
ATOM 683 N N . TYR A 1 85 ? 1.657 -35.545 6.498 1.00 72.25 85 TYR A N 1
ATOM 684 C CA . TYR A 1 85 ? 0.488 -35.948 7.285 1.00 72.25 85 TYR A CA 1
ATOM 685 C C . TYR A 1 85 ? 0.771 -35.911 8.788 1.00 72.25 85 TYR A C 1
ATOM 687 O O . TYR A 1 85 ? 0.042 -35.287 9.550 1.00 72.25 85 TYR A O 1
ATOM 695 N N . LYS A 1 86 ? 1.876 -36.526 9.232 1.00 74.50 86 LYS A N 1
ATOM 696 C CA . LYS A 1 86 ? 2.246 -36.529 10.651 1.00 74.50 86 LYS A CA 1
ATOM 697 C C . LYS A 1 86 ? 2.498 -35.117 11.179 1.00 74.50 86 LYS A C 1
ATOM 699 O O . LYS A 1 86 ? 2.258 -34.879 12.358 1.00 74.50 86 LYS A O 1
ATOM 704 N N . LYS A 1 87 ? 3.016 -34.196 10.366 1.00 73.75 87 LYS A N 1
ATOM 705 C CA . LYS A 1 87 ? 3.118 -32.794 10.767 1.00 73.75 87 LYS A CA 1
ATOM 706 C C . LYS A 1 87 ? 1.715 -32.203 10.857 1.00 73.75 87 LYS A C 1
ATOM 708 O O . LYS A 1 87 ? 1.324 -31.841 11.958 1.00 73.75 87 LYS A O 1
ATOM 713 N N . VAL A 1 88 ? 0.965 -32.183 9.758 1.00 71.81 88 VAL A N 1
ATOM 714 C CA . VAL A 1 88 ? -0.380 -31.592 9.640 1.00 71.81 88 VAL A CA 1
ATOM 715 C C . VAL A 1 88 ? -1.333 -32.068 10.754 1.00 71.81 88 VAL A C 1
ATOM 717 O O . VAL A 1 88 ? -1.953 -31.241 11.412 1.00 71.81 88 VAL A O 1
ATOM 720 N N . ASP A 1 89 ? -1.373 -33.368 11.058 1.00 68.50 89 ASP A N 1
ATOM 721 C CA . ASP A 1 89 ? -2.240 -33.970 12.092 1.00 68.50 89 ASP A CA 1
ATOM 722 C C . ASP A 1 89 ? -1.810 -33.623 13.535 1.00 68.50 89 ASP A C 1
ATOM 724 O O . ASP A 1 89 ? -2.638 -33.448 14.431 1.00 68.50 89 ASP A O 1
ATOM 728 N N . ASN A 1 90 ? -0.504 -33.450 13.776 1.00 63.25 90 ASN A N 1
ATOM 729 C CA . ASN A 1 90 ? -0.009 -32.961 15.069 1.00 63.25 90 ASN A CA 1
ATOM 730 C C . ASN A 1 90 ? -0.243 -31.448 15.257 1.00 63.25 90 ASN A C 1
ATOM 732 O O . ASN A 1 90 ? -0.176 -30.968 16.389 1.00 63.25 90 ASN A O 1
ATOM 736 N N . TRP A 1 91 ? -0.551 -30.707 14.187 1.00 55.56 91 TRP A N 1
ATOM 737 C CA . TRP A 1 91 ? -0.850 -29.270 14.191 1.00 55.56 91 TRP A CA 1
ATOM 738 C C . TRP A 1 91 ? -2.347 -28.988 14.402 1.00 55.56 91 TRP A C 1
ATOM 740 O O . TRP A 1 91 ? -2.940 -28.179 13.692 1.00 55.56 91 TRP A O 1
ATOM 750 N N . LYS A 1 92 ? -2.982 -29.624 15.399 1.00 42.81 92 LYS A N 1
ATOM 751 C CA . LYS A 1 92 ? -4.366 -29.303 15.797 1.00 42.81 92 LYS A CA 1
ATOM 752 C C . LYS A 1 92 ? -4.478 -27.851 16.272 1.00 42.81 92 LYS A C 1
ATOM 754 O O . LYS A 1 92 ? -4.299 -27.630 17.459 1.00 42.81 92 LYS A O 1
ATOM 759 N N . TRP A 1 93 ? -4.767 -26.913 15.362 1.00 36.28 93 TRP A N 1
ATOM 760 C CA . TRP A 1 93 ? -5.366 -25.562 15.492 1.00 36.28 93 TRP A CA 1
ATOM 761 C C . TRP A 1 93 ? -5.109 -24.704 16.756 1.00 36.28 93 TRP A C 1
ATOM 763 O O . TRP A 1 93 ? -5.781 -23.702 16.985 1.00 36.28 93 TRP A O 1
ATOM 773 N N . SER A 1 94 ? -4.119 -25.029 17.578 1.00 30.58 94 SER A N 1
ATOM 774 C CA . SER A 1 94 ? -3.709 -24.257 18.738 1.00 30.58 94 SER A CA 1
ATOM 775 C C . SER A 1 94 ? -2.434 -23.513 18.375 1.00 30.58 94 SER A C 1
ATOM 777 O O . SER A 1 94 ? -1.347 -24.078 18.451 1.00 30.58 94 SER A O 1
ATOM 779 N N . HIS A 1 95 ? -2.618 -22.246 18.005 1.00 35.53 95 HIS A N 1
ATOM 780 C CA . HIS A 1 95 ? -1.583 -21.256 17.712 1.00 35.53 95 HIS A CA 1
ATOM 781 C C . HIS A 1 95 ? -0.734 -21.548 16.469 1.00 35.53 95 HIS A C 1
ATOM 783 O O . HIS A 1 95 ? 0.162 -22.386 16.459 1.00 35.53 95 HIS A O 1
ATOM 789 N N . CYS A 1 96 ? -1.034 -20.775 15.425 1.00 38.31 96 CYS A N 1
ATOM 790 C CA . CYS A 1 96 ? -0.279 -20.604 14.196 1.00 38.31 96 CYS A CA 1
ATOM 791 C C . CYS A 1 96 ? 1.238 -20.806 14.359 1.00 38.31 96 CYS A C 1
ATOM 793 O O . CYS A 1 96 ? 1.938 -19.936 14.870 1.00 38.31 96 CYS A O 1
ATOM 795 N N . GLN A 1 97 ? 1.765 -21.881 13.767 1.00 36.53 97 GLN A N 1
ATOM 796 C CA . GLN A 1 97 ? 3.169 -21.956 13.341 1.00 36.53 97 GLN A CA 1
ATOM 797 C C . GLN A 1 97 ? 3.489 -20.859 12.307 1.00 36.53 97 GLN A C 1
ATOM 799 O O . GLN A 1 97 ? 4.649 -20.471 12.185 1.00 36.53 97 GLN A O 1
ATOM 804 N N . LEU A 1 98 ? 2.460 -20.297 11.642 1.00 39.97 98 LEU A N 1
ATOM 805 C CA . LEU A 1 98 ? 2.555 -19.043 10.890 1.00 39.97 98 LEU A CA 1
ATOM 806 C C . LEU A 1 98 ? 3.225 -17.970 11.766 1.00 39.97 98 LEU A C 1
ATOM 808 O O . LEU A 1 98 ? 4.231 -17.412 11.363 1.00 39.97 98 LEU A O 1
ATOM 812 N N . CYS A 1 99 ? 2.792 -17.786 13.020 1.00 36.94 99 CYS A N 1
ATOM 813 C CA . CYS A 1 99 ? 3.400 -16.837 13.957 1.00 36.94 99 CYS A CA 1
ATOM 814 C C . CYS A 1 99 ? 4.799 -17.240 14.446 1.00 36.94 99 CYS A C 1
ATOM 816 O O . CYS A 1 99 ? 5.508 -16.377 14.939 1.00 36.94 99 CYS A O 1
ATOM 818 N N . PHE A 1 100 ? 5.229 -18.504 14.338 1.00 33.72 100 PHE A N 1
ATOM 819 C CA . PHE A 1 100 ? 6.571 -18.922 14.779 1.00 33.72 100 PHE A CA 1
ATOM 820 C C . PHE A 1 100 ? 7.621 -18.780 13.665 1.00 33.72 100 PHE A C 1
ATOM 822 O O . PHE A 1 100 ? 8.748 -18.376 13.941 1.00 33.72 100 PHE A O 1
ATOM 829 N N . GLN A 1 101 ? 7.253 -19.033 12.401 1.00 34.22 101 GLN A N 1
ATOM 830 C CA . GLN A 1 101 ? 8.098 -18.666 11.253 1.00 34.22 101 GLN A CA 1
ATOM 831 C C . GLN A 1 101 ? 8.075 -17.151 10.996 1.00 34.22 101 GLN A C 1
ATOM 833 O O . GLN A 1 101 ? 9.129 -16.569 10.760 1.00 34.22 101 GLN A O 1
ATOM 838 N N . LEU A 1 102 ? 6.925 -16.486 11.163 1.00 40.28 102 LEU A N 1
ATOM 839 C CA . LEU A 1 102 ? 6.835 -15.019 11.172 1.00 40.28 102 LEU A CA 1
ATOM 840 C C . LEU A 1 102 ? 7.453 -14.403 12.440 1.00 40.28 102 LEU A C 1
ATOM 842 O O . LEU A 1 102 ? 7.927 -13.278 12.405 1.00 40.28 102 LEU A O 1
ATOM 846 N N . GLY A 1 103 ? 7.522 -15.136 13.551 1.00 34.69 103 GLY A N 1
ATOM 847 C CA . GLY A 1 103 ? 8.171 -14.707 14.796 1.00 34.69 103 GLY A CA 1
ATOM 848 C C . GLY A 1 103 ? 9.699 -14.734 14.731 1.00 34.69 103 GLY A C 1
ATOM 849 O O . GLY A 1 103 ? 10.360 -14.053 15.503 1.00 34.69 103 GLY A O 1
ATOM 850 N N . GLN A 1 104 ? 10.295 -15.441 13.763 1.00 33.72 104 GLN A N 1
ATOM 851 C CA . GLN A 1 104 ? 11.702 -15.214 13.400 1.00 33.72 104 GLN A CA 1
ATOM 852 C C . GLN A 1 104 ? 11.897 -13.932 12.571 1.00 33.72 104 GLN A C 1
ATOM 854 O O . GLN A 1 104 ? 13.024 -13.458 12.427 1.00 33.72 104 GLN A O 1
ATOM 859 N N . ILE A 1 105 ? 10.806 -13.316 12.105 1.00 40.97 105 ILE A N 1
ATOM 860 C CA . ILE A 1 105 ? 10.748 -11.941 11.592 1.00 40.97 105 ILE A CA 1
ATOM 861 C C . ILE A 1 105 ? 10.482 -10.973 12.763 1.00 40.97 105 ILE A C 1
ATOM 863 O O . ILE A 1 105 ? 9.805 -9.965 12.624 1.00 40.97 105 ILE A O 1
ATOM 867 N N . GLU A 1 106 ? 11.075 -11.212 13.936 1.00 36.09 106 GLU A N 1
ATOM 868 C CA . GLU A 1 106 ? 11.143 -10.249 15.055 1.00 36.09 106 GLU A CA 1
ATOM 869 C C . GLU A 1 106 ? 11.972 -8.980 14.717 1.00 36.09 106 GLU A C 1
ATOM 871 O O . GLU A 1 106 ? 12.205 -8.112 15.555 1.00 36.09 106 GLU A O 1
ATOM 876 N N . HIS A 1 107 ? 12.390 -8.822 13.458 1.00 41.41 107 HIS A N 1
ATOM 877 C CA . HIS A 1 107 ? 12.905 -7.576 12.886 1.00 41.41 107 HIS A CA 1
ATOM 878 C C . HIS A 1 107 ? 11.919 -6.969 11.869 1.00 41.41 107 HIS A C 1
ATOM 880 O O . HIS A 1 107 ? 12.314 -6.531 10.787 1.00 41.41 107 HIS A O 1
ATOM 886 N N . SER A 1 108 ? 10.633 -6.970 12.214 1.00 40.25 108 SER A N 1
ATOM 887 C CA . SER A 1 108 ? 9.471 -6.611 11.387 1.00 40.25 108 SER A CA 1
ATOM 888 C C . SER A 1 108 ? 9.288 -5.116 11.087 1.00 40.25 108 SER A C 1
ATOM 890 O O . SER A 1 108 ? 8.441 -4.774 10.271 1.00 40.25 108 SER A O 1
ATOM 892 N N . THR A 1 109 ? 10.157 -4.229 11.581 1.00 39.53 109 THR A N 1
ATOM 893 C CA . THR A 1 109 ? 10.335 -2.882 10.997 1.00 39.53 109 THR A CA 1
ATOM 894 C C . THR A 1 109 ? 10.911 -2.934 9.578 1.00 39.53 109 THR A C 1
ATOM 896 O O . THR A 1 109 ? 10.904 -1.941 8.865 1.00 39.53 109 THR A O 1
ATOM 899 N N . LYS A 1 110 ? 11.438 -4.079 9.123 1.00 46.75 110 LYS A N 1
ATOM 900 C CA . LYS A 1 110 ? 12.173 -4.155 7.857 1.00 46.75 110 LYS A CA 1
ATOM 901 C C . LYS A 1 110 ? 11.317 -4.366 6.611 1.00 46.75 110 LYS A C 1
ATOM 903 O O . LYS A 1 110 ? 11.868 -4.166 5.545 1.00 46.75 110 LYS A O 1
ATOM 908 N N . LEU A 1 111 ? 10.038 -4.742 6.657 1.00 48.72 111 LEU A N 1
ATOM 909 C CA . LEU A 1 111 ? 9.329 -5.161 5.428 1.00 48.72 111 LEU A CA 1
ATOM 910 C C . LEU A 1 111 ? 8.956 -3.994 4.488 1.00 48.72 111 LEU A C 1
ATOM 912 O O . LEU A 1 111 ? 9.357 -4.029 3.321 1.00 48.72 111 LEU A O 1
ATOM 916 N N . CYS A 1 112 ? 8.332 -2.912 4.974 1.00 50.34 112 CYS A N 1
ATOM 917 C CA . CYS A 1 112 ? 8.157 -1.682 4.174 1.00 50.34 112 CYS A CA 1
ATOM 918 C C . CYS A 1 112 ? 9.512 -1.059 3.782 1.00 50.34 112 CYS A C 1
ATOM 920 O O . CYS A 1 112 ? 9.740 -0.690 2.631 1.00 50.34 112 CYS A O 1
ATOM 922 N N . HIS A 1 113 ? 10.449 -1.011 4.731 1.00 56.59 113 HIS A N 1
ATOM 923 C CA . HIS A 1 113 ? 11.770 -0.386 4.596 1.00 56.59 113 HIS A CA 1
ATOM 924 C C . HIS A 1 113 ? 12.663 -1.109 3.563 1.00 56.59 113 HIS A C 1
ATOM 926 O O . HIS A 1 113 ? 13.351 -0.500 2.742 1.00 56.59 113 HIS A O 1
ATOM 932 N N . PHE A 1 114 ? 12.648 -2.442 3.576 1.00 53.16 114 PHE A N 1
ATOM 933 C CA . PHE A 1 114 ? 13.369 -3.294 2.631 1.00 53.16 114 PHE A CA 1
ATOM 934 C C . PHE A 1 114 ? 12.733 -3.233 1.245 1.00 53.16 114 PHE A C 1
ATOM 936 O O . PHE A 1 114 ? 13.451 -3.183 0.246 1.00 53.16 114 PHE A O 1
ATOM 943 N N . SER A 1 115 ? 11.401 -3.165 1.184 1.00 67.06 115 SER A N 1
ATOM 944 C CA . SER A 1 115 ? 10.682 -3.025 -0.078 1.00 67.06 115 SER A CA 1
ATOM 945 C C . SER A 1 115 ? 11.076 -1.728 -0.780 1.00 67.06 115 SER A C 1
ATOM 947 O O . SER A 1 115 ? 11.585 -1.798 -1.896 1.00 67.06 115 SER A O 1
ATOM 949 N N . VAL A 1 116 ? 10.949 -0.560 -0.139 1.00 77.12 116 VAL A N 1
ATOM 950 C CA . VAL A 1 116 ? 11.241 0.740 -0.783 1.00 77.12 116 VAL A CA 1
ATOM 951 C C . VAL A 1 116 ? 12.685 0.822 -1.304 1.00 77.12 116 VAL A C 1
ATOM 953 O O . VAL A 1 116 ? 12.911 1.323 -2.404 1.00 77.12 116 VAL A O 1
ATOM 956 N N . ARG A 1 117 ? 13.673 0.256 -0.593 1.00 82.56 117 ARG A N 1
ATOM 957 C CA . ARG A 1 117 ? 15.066 0.181 -1.089 1.00 82.56 117 ARG A CA 1
ATOM 958 C C . ARG A 1 117 ? 15.225 -0.706 -2.327 1.00 82.56 117 ARG A C 1
ATOM 960 O O . ARG A 1 117 ? 15.967 -0.354 -3.247 1.00 82.56 117 ARG A O 1
ATOM 967 N N . ASN A 1 118 ? 14.537 -1.847 -2.362 1.00 81.38 118 ASN A N 1
ATOM 968 C CA . ASN A 1 118 ? 14.545 -2.730 -3.529 1.00 81.38 118 ASN A CA 1
ATOM 969 C C . ASN A 1 118 ? 13.847 -2.071 -4.725 1.00 81.38 118 ASN A C 1
ATOM 971 O O . ASN A 1 118 ? 14.344 -2.172 -5.846 1.00 81.38 118 ASN A O 1
ATOM 975 N N . TRP A 1 119 ? 12.739 -1.364 -4.482 1.00 83.12 119 TRP A N 1
ATOM 976 C CA . TRP A 1 119 ? 12.056 -0.551 -5.489 1.00 83.12 119 TRP A CA 1
ATOM 977 C C . TRP A 1 119 ? 12.971 0.564 -6.010 1.00 83.12 119 TRP A C 1
ATOM 979 O O . TRP A 1 119 ? 13.087 0.713 -7.220 1.00 83.12 119 TRP A O 1
ATOM 989 N N . LEU A 1 120 ? 13.710 1.269 -5.146 1.00 87.06 120 LEU A N 1
ATOM 990 C CA . LEU A 1 120 ? 14.676 2.286 -5.582 1.00 87.06 120 LEU A CA 1
ATOM 991 C C . LEU A 1 120 ? 15.774 1.684 -6.464 1.00 87.06 120 LEU A C 1
ATOM 993 O O . LEU A 1 120 ? 16.068 2.219 -7.528 1.00 87.06 120 LEU A O 1
ATOM 997 N N . THR A 1 121 ? 16.354 0.557 -6.047 1.00 87.75 121 THR A N 1
ATOM 998 C CA . THR A 1 121 ? 17.401 -0.124 -6.827 1.00 87.75 121 THR A CA 1
ATOM 999 C C . THR A 1 121 ? 16.886 -0.503 -8.215 1.00 87.75 121 THR A C 1
ATOM 1001 O O . THR A 1 121 ? 17.512 -0.178 -9.218 1.00 87.75 121 THR A O 1
ATOM 1004 N N . LYS A 1 122 ? 15.694 -1.108 -8.285 1.00 85.31 122 LYS A N 1
ATOM 1005 C CA . LYS A 1 122 ? 15.054 -1.450 -9.560 1.00 85.31 122 LYS A CA 1
ATOM 1006 C C . LYS A 1 122 ? 14.726 -0.213 -10.401 1.00 85.31 122 LYS A C 1
ATOM 1008 O O . LYS A 1 122 ? 14.900 -0.249 -11.613 1.00 85.31 122 LYS A O 1
ATOM 1013 N N . ALA A 1 123 ? 14.265 0.875 -9.788 1.00 86.25 123 ALA A N 1
ATOM 1014 C CA . ALA A 1 123 ? 13.979 2.118 -10.500 1.00 86.25 123 ALA A CA 1
ATOM 1015 C C . ALA A 1 123 ? 15.254 2.695 -11.131 1.00 86.25 123 ALA A C 1
ATOM 1017 O O . ALA A 1 123 ? 15.236 3.081 -12.296 1.00 86.25 123 ALA A O 1
ATOM 1018 N N . ILE A 1 124 ? 16.374 2.676 -10.398 1.00 89.44 124 ILE A N 1
ATOM 1019 C CA . ILE A 1 124 ? 17.692 3.073 -10.914 1.00 89.44 124 ILE A CA 1
ATOM 1020 C C . ILE A 1 124 ? 18.109 2.184 -12.093 1.00 89.44 124 ILE A C 1
ATOM 1022 O O . ILE A 1 124 ? 18.580 2.709 -13.097 1.00 89.44 124 ILE A O 1
ATOM 1026 N N . ASP A 1 125 ? 17.902 0.868 -12.002 1.00 90.31 125 ASP A N 1
ATOM 1027 C CA . ASP A 1 125 ? 18.271 -0.076 -13.068 1.00 90.31 125 ASP A CA 1
ATOM 1028 C C . ASP A 1 125 ? 17.455 0.119 -14.362 1.00 90.31 125 ASP A C 1
ATOM 1030 O O . ASP A 1 125 ? 17.941 -0.185 -15.454 1.00 90.31 125 ASP A O 1
ATOM 1034 N N . HIS A 1 126 ? 16.214 0.604 -14.255 1.00 86.62 126 HIS A N 1
ATOM 1035 C CA . HIS A 1 126 ? 15.318 0.816 -15.396 1.00 86.62 126 HIS A CA 1
ATOM 1036 C C . HIS A 1 126 ? 15.409 2.221 -16.012 1.00 86.62 126 HIS A C 1
ATOM 1038 O O . HIS A 1 126 ? 15.140 2.371 -17.205 1.00 86.62 126 HIS A O 1
ATOM 1044 N N . CYS A 1 127 ? 15.784 3.235 -15.231 1.00 89.31 127 CYS A N 1
ATOM 1045 C CA . CYS A 1 127 ? 15.827 4.624 -15.680 1.00 89.31 127 CYS A CA 1
ATOM 1046 C C . CYS A 1 127 ? 17.059 4.954 -16.533 1.00 89.31 127 CYS A C 1
ATOM 1048 O O . CYS A 1 127 ? 18.176 4.503 -16.283 1.00 89.31 127 CYS A O 1
ATOM 1050 N N . SER A 1 128 ? 16.872 5.848 -17.505 1.00 90.56 128 SER A N 1
ATOM 1051 C CA . SER A 1 128 ? 17.981 6.576 -18.133 1.00 90.56 128 SER A CA 1
ATOM 1052 C C . SER A 1 128 ? 18.612 7.591 -17.170 1.00 90.56 128 SER A C 1
ATOM 1054 O O . SER A 1 128 ? 17.979 8.023 -16.208 1.00 90.56 128 SER A O 1
ATOM 1056 N N . ASP A 1 129 ? 19.829 8.059 -17.469 1.00 89.06 129 ASP A N 1
ATOM 1057 C CA . ASP A 1 129 ? 20.504 9.111 -16.686 1.00 89.06 129 ASP A CA 1
ATOM 1058 C C . ASP A 1 129 ? 19.691 10.415 -16.583 1.00 89.06 129 ASP A C 1
ATOM 1060 O O . ASP A 1 129 ? 19.852 11.175 -15.628 1.00 89.06 129 ASP A O 1
ATOM 1064 N N . GLU A 1 130 ? 18.860 10.716 -17.586 1.00 87.44 130 GLU A N 1
ATOM 1065 C CA . GLU A 1 130 ? 17.986 11.892 -17.591 1.00 87.44 130 GLU A CA 1
ATOM 1066 C C . GLU A 1 130 ? 16.829 11.707 -16.605 1.00 87.44 130 GLU A C 1
ATOM 1068 O O . GLU A 1 130 ? 16.644 12.549 -15.729 1.00 87.44 130 GLU A O 1
ATOM 1073 N N . GLN A 1 131 ? 16.143 10.561 -16.661 1.00 85.00 131 GLN A N 1
ATOM 1074 C CA . GLN A 1 131 ? 15.076 10.215 -15.716 1.00 85.00 131 GLN A CA 1
ATOM 1075 C C . GLN A 1 131 ? 15.611 10.082 -14.286 1.00 85.00 131 GLN A C 1
ATOM 1077 O O . GLN A 1 131 ? 15.012 10.591 -13.349 1.00 85.00 131 GLN A O 1
ATOM 1082 N N . ALA A 1 132 ? 16.770 9.452 -14.086 1.00 85.06 132 ALA A N 1
ATOM 1083 C CA . ALA A 1 132 ? 17.353 9.313 -12.754 1.00 85.06 132 ALA A CA 1
ATOM 1084 C C . ALA A 1 132 ? 17.631 10.677 -12.094 1.00 85.06 132 ALA A C 1
ATOM 1086 O O . ALA A 1 132 ? 17.473 10.810 -10.882 1.00 85.06 132 ALA A O 1
ATOM 1087 N N . LYS A 1 133 ? 17.999 11.693 -12.891 1.00 84.12 133 LYS A N 1
ATOM 1088 C CA . LYS A 1 133 ? 18.155 13.080 -12.427 1.00 84.12 133 LYS A CA 1
ATOM 1089 C C . LYS A 1 133 ? 16.821 13.786 -12.222 1.00 84.12 133 LYS A C 1
ATOM 1091 O O . LYS A 1 133 ? 16.691 14.496 -11.234 1.00 84.12 133 LYS A O 1
ATOM 1096 N N . GLU A 1 134 ? 15.865 13.604 -13.133 1.00 82.94 134 GLU A N 1
ATOM 1097 C CA . GLU A 1 134 ? 14.505 14.154 -13.024 1.00 82.94 134 GLU A CA 1
ATOM 1098 C C . GLU A 1 134 ? 13.825 13.700 -11.725 1.00 82.94 134 GLU A C 1
ATOM 1100 O O . GLU A 1 134 ? 13.248 14.514 -11.014 1.00 82.94 134 GLU A O 1
ATOM 1105 N N . PHE A 1 135 ? 13.958 12.414 -11.389 1.00 82.25 135 PHE A N 1
ATOM 1106 C CA . PHE A 1 135 ? 13.381 11.804 -10.190 1.00 82.25 135 PHE A CA 1
ATOM 1107 C C . PHE A 1 135 ? 14.313 11.832 -8.971 1.00 82.25 135 PHE A C 1
ATOM 1109 O O . PHE A 1 135 ? 13.990 11.239 -7.943 1.00 82.25 135 PHE A O 1
ATOM 1116 N N . HIS A 1 136 ? 15.474 12.490 -9.072 1.00 84.31 136 HIS A N 1
ATOM 1117 C CA . HIS A 1 136 ? 16.425 12.635 -7.966 1.00 84.31 136 HIS A CA 1
ATOM 1118 C C . HIS A 1 136 ? 16.809 11.297 -7.291 1.00 84.31 136 HIS A C 1
ATOM 1120 O O . HIS A 1 136 ? 17.018 11.218 -6.075 1.00 84.31 136 HIS A O 1
ATOM 1126 N N . LEU A 1 137 ? 16.911 10.215 -8.076 1.00 84.62 137 LEU A N 1
ATOM 1127 C CA . LEU A 1 137 ? 17.128 8.857 -7.557 1.00 84.62 137 LEU A CA 1
ATOM 1128 C C . LEU A 1 137 ? 18.470 8.709 -6.821 1.00 84.62 137 LEU A C 1
ATOM 1130 O O . LEU A 1 137 ? 18.617 7.842 -5.959 1.00 84.62 137 LEU A O 1
ATOM 1134 N N . ASP A 1 138 ? 19.441 9.568 -7.137 1.00 80.38 138 ASP A N 1
ATOM 1135 C CA . ASP A 1 138 ? 20.765 9.610 -6.517 1.00 80.38 138 ASP A CA 1
ATOM 1136 C C . ASP A 1 138 ? 20.725 10.050 -5.046 1.00 80.38 138 ASP A C 1
ATOM 1138 O O . ASP A 1 138 ? 21.531 9.571 -4.241 1.00 80.38 138 ASP A O 1
ATOM 1142 N N . ILE A 1 139 ? 19.770 10.910 -4.677 1.00 83.12 139 ILE A N 1
ATOM 1143 C CA . ILE A 1 139 ? 19.595 11.379 -3.296 1.00 83.12 139 ILE A CA 1
ATOM 1144 C C . ILE A 1 139 ? 18.531 10.591 -2.529 1.00 83.12 139 ILE A C 1
ATOM 1146 O O . ILE A 1 139 ? 18.634 10.501 -1.306 1.00 83.12 139 ILE A O 1
ATOM 1150 N N . LEU A 1 140 ? 17.573 9.943 -3.208 1.00 84.06 140 LEU A N 1
ATOM 1151 C CA . LEU A 1 140 ? 16.495 9.182 -2.553 1.00 84.06 140 LEU A CA 1
ATOM 1152 C C . LEU A 1 140 ? 17.006 8.121 -1.575 1.00 84.06 140 LEU A C 1
ATOM 1154 O O . LEU A 1 140 ? 16.355 7.835 -0.573 1.00 84.06 140 LEU A O 1
ATOM 1158 N N . GLN A 1 141 ? 18.197 7.563 -1.804 1.00 81.94 141 GLN A N 1
ATOM 1159 C CA . GLN A 1 141 ? 18.787 6.624 -0.856 1.00 81.94 141 GLN A CA 1
ATOM 1160 C C . GLN A 1 141 ? 19.040 7.260 0.521 1.00 81.94 141 GLN A C 1
ATOM 1162 O O . GLN A 1 141 ? 18.861 6.589 1.543 1.00 81.94 141 GLN A O 1
ATOM 1167 N N . HIS A 1 142 ? 19.472 8.525 0.559 1.00 80.56 142 HIS A N 1
ATOM 1168 C CA . HIS A 1 142 ? 19.634 9.283 1.799 1.00 80.56 142 HIS A CA 1
ATOM 1169 C C . HIS A 1 142 ? 18.278 9.557 2.451 1.00 80.56 142 HIS A C 1
ATOM 1171 O O . HIS A 1 142 ? 18.145 9.395 3.661 1.00 80.56 142 HIS A O 1
ATOM 1177 N N . GLU A 1 143 ? 17.265 9.851 1.645 1.00 80.25 143 GLU A N 1
ATOM 1178 C CA . GLU A 1 143 ? 15.932 10.223 2.124 1.00 80.25 143 GLU A CA 1
ATOM 1179 C C . GLU A 1 143 ? 15.143 9.091 2.707 1.00 80.25 143 GLU A C 1
ATOM 1181 O O . GLU A 1 143 ? 14.567 9.236 3.782 1.00 80.25 143 GLU A O 1
ATOM 1186 N N . ILE A 1 144 ? 15.226 7.927 2.074 1.00 81.31 144 ILE A N 1
ATOM 1187 C CA . ILE A 1 144 ? 14.750 6.689 2.672 1.00 81.31 144 ILE A CA 1
ATOM 1188 C C . ILE A 1 144 ? 15.401 6.531 4.048 1.00 81.31 144 ILE A C 1
ATOM 1190 O O . ILE A 1 144 ? 14.707 6.327 5.030 1.00 81.31 144 ILE A O 1
ATOM 1194 N N . ASN A 1 145 ? 16.718 6.717 4.180 1.00 82.06 145 ASN A N 1
ATOM 1195 C CA . ASN A 1 145 ? 17.371 6.557 5.483 1.00 82.06 145 ASN A CA 1
ATOM 1196 C C . ASN A 1 145 ? 16.922 7.580 6.542 1.00 82.06 145 ASN A C 1
ATOM 1198 O O . ASN A 1 145 ? 17.023 7.277 7.732 1.00 82.06 145 ASN A O 1
ATOM 1202 N N . THR A 1 146 ? 16.504 8.782 6.143 1.00 81.25 146 THR A N 1
ATOM 1203 C CA . THR A 1 146 ? 15.968 9.804 7.056 1.00 81.25 146 THR A CA 1
ATOM 1204 C C . THR A 1 146 ? 14.541 9.456 7.452 1.00 81.25 146 THR A C 1
ATOM 1206 O O . THR A 1 146 ? 14.271 9.274 8.637 1.00 81.25 146 THR A O 1
ATOM 1209 N N . LEU A 1 147 ? 13.672 9.233 6.466 1.00 78.88 147 LEU A N 1
ATOM 1210 C CA . LEU A 1 147 ? 12.278 8.859 6.673 1.00 78.88 147 LEU A CA 1
ATOM 1211 C C . LEU A 1 147 ? 12.153 7.606 7.536 1.00 78.88 147 LEU A C 1
ATOM 1213 O O . LEU A 1 147 ? 11.362 7.571 8.469 1.00 78.88 147 LEU A O 1
ATOM 1217 N N . GLU A 1 148 ? 12.983 6.596 7.284 1.00 78.38 148 GLU A N 1
ATOM 1218 C CA . GLU A 1 148 ? 12.984 5.369 8.070 1.00 78.38 148 GLU A CA 1
ATOM 1219 C C . GLU A 1 148 ? 13.301 5.598 9.549 1.00 78.38 148 GLU A C 1
ATOM 1221 O O . GLU A 1 148 ? 12.780 4.875 10.396 1.00 78.38 148 GLU A O 1
ATOM 1226 N N . LYS A 1 149 ? 14.140 6.586 9.881 1.00 79.25 149 LYS A N 1
ATOM 1227 C CA . LYS A 1 149 ? 14.410 6.952 11.278 1.00 79.25 149 LYS A CA 1
ATOM 1228 C C . LYS A 1 149 ? 13.240 7.708 11.890 1.00 79.25 149 LYS A C 1
ATOM 1230 O O . LYS A 1 149 ? 12.957 7.489 13.060 1.00 79.25 149 LYS A O 1
ATOM 1235 N N . ASP A 1 150 ? 12.577 8.551 11.106 1.00 76.12 150 ASP A N 1
ATOM 1236 C CA . ASP A 1 150 ? 11.458 9.374 11.568 1.00 76.12 150 ASP A CA 1
ATOM 1237 C C . ASP A 1 150 ? 10.185 8.545 11.802 1.00 76.12 150 ASP A C 1
ATOM 1239 O O . ASP A 1 150 ? 9.439 8.811 12.744 1.00 76.12 150 ASP A O 1
ATOM 1243 N N . VAL A 1 151 ? 9.958 7.502 10.992 1.00 76.44 151 VAL A N 1
ATOM 1244 C CA . VAL A 1 151 ? 8.850 6.548 11.192 1.00 76.44 151 VAL A CA 1
ATOM 1245 C C . VAL A 1 151 ? 9.183 5.451 12.202 1.00 76.44 151 VAL A C 1
ATOM 1247 O O . VAL A 1 151 ? 8.276 4.763 12.662 1.00 76.44 151 VAL A O 1
ATOM 1250 N N . SER A 1 152 ? 10.459 5.261 12.559 1.00 72.44 152 SER A N 1
ATOM 1251 C CA . SER A 1 152 ? 10.851 4.272 13.570 1.00 72.44 152 SER A CA 1
ATOM 1252 C C . SER A 1 152 ? 10.337 4.694 14.944 1.00 72.44 152 SER A C 1
ATOM 1254 O O . SER A 1 152 ? 10.707 5.747 15.458 1.00 72.44 152 SER A O 1
ATOM 1256 N N . GLN A 1 153 ? 9.518 3.845 15.561 1.00 68.94 153 GLN A N 1
ATOM 1257 C CA . GLN A 1 153 ? 8.965 4.077 16.896 1.00 68.94 153 GLN A CA 1
ATOM 1258 C C . GLN A 1 153 ? 9.389 2.986 17.882 1.00 68.94 153 GLN A C 1
ATOM 1260 O O . GLN A 1 153 ? 9.774 1.889 17.476 1.00 68.94 153 GLN A O 1
ATOM 1265 N N . ASP A 1 154 ? 9.280 3.278 19.183 1.00 64.06 154 ASP A N 1
ATOM 1266 C CA . ASP A 1 154 ? 9.558 2.311 20.258 1.00 64.06 154 ASP A CA 1
ATOM 1267 C C . ASP A 1 154 ? 8.604 1.102 20.214 1.00 64.06 154 ASP A C 1
ATOM 1269 O O . ASP A 1 154 ? 8.967 0.002 20.635 1.00 64.06 154 ASP A O 1
ATOM 1273 N N . TYR A 1 155 ? 7.389 1.301 19.694 1.00 69.00 155 TYR A N 1
ATOM 1274 C CA . TYR A 1 155 ? 6.391 0.261 19.479 1.00 69.00 155 TYR A CA 1
ATOM 1275 C C . TYR A 1 155 ? 5.632 0.527 18.177 1.00 69.00 155 TYR A C 1
ATOM 1277 O O . TYR A 1 155 ? 5.191 1.647 17.945 1.00 69.00 155 TYR A O 1
ATOM 1285 N N . GLN A 1 156 ? 5.472 -0.508 17.356 1.00 75.69 156 GLN A N 1
ATOM 1286 C CA . GLN A 1 156 ? 4.636 -0.502 16.158 1.00 75.69 156 GLN A CA 1
ATOM 1287 C C . GLN A 1 156 ? 3.766 -1.751 16.185 1.00 75.69 156 GLN A C 1
ATOM 1289 O O . GLN A 1 156 ? 4.269 -2.858 16.409 1.00 75.69 156 GLN A O 1
ATOM 1294 N N . GLU A 1 157 ? 2.470 -1.581 15.952 1.00 82.44 157 GLU A N 1
ATOM 1295 C CA . GLU A 1 157 ? 1.572 -2.713 15.777 1.00 82.44 157 GLU A CA 1
ATOM 1296 C C . GLU A 1 157 ? 1.753 -3.281 14.366 1.00 82.44 157 GLU A C 1
ATOM 1298 O O . GLU A 1 157 ? 1.459 -2.622 13.370 1.00 82.44 157 GLU A O 1
ATOM 1303 N N . ILE A 1 158 ? 2.276 -4.506 14.284 1.00 79.19 158 ILE A N 1
ATOM 1304 C CA . ILE A 1 158 ? 2.472 -5.220 13.021 1.00 79.19 158 ILE A CA 1
ATOM 1305 C C . ILE A 1 158 ? 1.302 -6.176 12.808 1.00 79.19 158 ILE A C 1
ATOM 1307 O O . ILE A 1 158 ? 1.060 -7.055 13.638 1.00 79.19 158 ILE A O 1
ATOM 1311 N N . ALA A 1 159 ? 0.632 -6.051 11.667 1.00 76.69 159 ALA A N 1
ATOM 1312 C CA . ALA A 1 159 ? -0.469 -6.919 11.266 1.00 76.69 159 ALA A CA 1
ATOM 1313 C C . ALA A 1 159 ? -0.309 -7.372 9.811 1.00 76.69 159 ALA A C 1
ATOM 1315 O O . ALA A 1 159 ? 0.607 -6.950 9.106 1.00 76.69 159 ALA A O 1
ATOM 1316 N N . PHE A 1 160 ? -1.193 -8.266 9.367 1.00 75.94 160 PHE A N 1
ATOM 1317 C CA . PHE A 1 160 ? -1.319 -8.592 7.950 1.00 75.94 160 PHE A CA 1
ATOM 1318 C C . PHE A 1 160 ? -2.050 -7.446 7.243 1.00 75.94 160 PHE A C 1
ATOM 1320 O O . PHE A 1 160 ? -3.247 -7.253 7.453 1.00 75.94 160 PHE A O 1
ATOM 1327 N N . CYS A 1 161 ? -1.307 -6.685 6.446 1.00 79.31 161 CYS A N 1
ATOM 1328 C CA . CYS A 1 161 ? -1.768 -5.494 5.743 1.00 79.31 161 CYS A CA 1
ATOM 1329 C C . CYS A 1 161 ? -2.013 -5.803 4.267 1.00 79.31 161 CYS A C 1
ATOM 1331 O O . CYS A 1 161 ? -1.297 -6.607 3.665 1.00 79.31 161 CYS A O 1
ATOM 1333 N N . HIS A 1 162 ? -2.997 -5.134 3.675 1.00 82.19 162 HIS A N 1
ATOM 1334 C CA . HIS A 1 162 ? -3.337 -5.293 2.263 1.00 82.19 162 HIS A CA 1
ATOM 1335 C C . HIS A 1 162 ? -2.375 -4.531 1.343 1.00 82.19 162 HIS A C 1
ATOM 1337 O O . HIS A 1 162 ? -2.067 -5.005 0.253 1.00 82.19 162 HIS A O 1
ATOM 1343 N N . ILE A 1 163 ? -1.880 -3.370 1.787 1.00 81.19 163 ILE A N 1
ATOM 1344 C CA . ILE A 1 163 ? -0.919 -2.485 1.103 1.00 81.19 163 ILE A CA 1
ATOM 1345 C C . ILE A 1 163 ? -1.480 -1.779 -0.140 1.00 81.19 163 ILE A C 1
ATOM 1347 O O . ILE A 1 163 ? -0.992 -0.710 -0.476 1.00 81.19 163 ILE A O 1
ATOM 1351 N N . ASP A 1 164 ? -2.559 -2.280 -0.742 1.00 84.88 164 ASP A N 1
ATOM 1352 C CA . ASP A 1 164 ? -3.261 -1.630 -1.863 1.00 84.88 164 ASP A CA 1
ATOM 1353 C C . ASP A 1 164 ? -4.775 -1.437 -1.609 1.00 84.88 164 ASP A C 1
ATOM 1355 O O . ASP A 1 164 ? -5.626 -1.977 -2.310 1.00 84.88 164 ASP A O 1
ATOM 1359 N N . LEU A 1 165 ? -5.154 -0.724 -0.540 1.00 82.81 165 LEU A N 1
ATOM 1360 C CA . LEU A 1 165 ? -6.564 -0.459 -0.178 1.00 82.81 165 LEU A CA 1
ATOM 1361 C C . LEU A 1 165 ? -7.209 0.668 -1.004 1.00 82.81 165 LEU A C 1
ATOM 1363 O O . LEU A 1 165 ? -7.861 1.570 -0.459 1.00 82.81 165 LEU A O 1
ATOM 1367 N N . GLN A 1 166 ? -7.050 0.605 -2.323 1.00 84.88 166 GLN A N 1
ATOM 1368 C CA . GLN A 1 166 ? -7.716 1.499 -3.264 1.00 84.88 166 GLN A CA 1
ATOM 1369 C C . GLN A 1 166 ? -9.203 1.159 -3.450 1.00 84.88 166 GLN A C 1
ATOM 1371 O O . GLN A 1 166 ? -9.670 0.061 -3.138 1.00 84.88 166 GLN A O 1
ATOM 1376 N N . CYS A 1 167 ? -9.969 2.094 -4.019 1.00 83.25 167 CYS A N 1
ATOM 1377 C CA . CYS A 1 167 ? -11.411 1.912 -4.218 1.00 83.25 167 CYS A CA 1
ATOM 1378 C C . CYS A 1 167 ? -11.776 0.712 -5.114 1.00 83.25 167 CYS A C 1
ATOM 1380 O O . CYS A 1 167 ? -12.832 0.118 -4.906 1.00 83.25 167 CYS A O 1
ATOM 1382 N N . GLY A 1 168 ? -10.909 0.330 -6.062 1.00 78.06 168 GLY A N 1
ATOM 1383 C CA . GLY A 1 168 ? -11.105 -0.847 -6.917 1.00 78.06 168 GLY A CA 1
ATOM 1384 C C . GLY A 1 168 ? -11.086 -2.174 -6.152 1.00 78.06 168 GLY A C 1
ATOM 1385 O O . GLY A 1 168 ? -11.753 -3.123 -6.558 1.00 78.06 168 GLY A O 1
ATOM 1386 N N . ASN A 1 169 ? -10.411 -2.203 -5.000 1.00 77.56 169 ASN A N 1
ATOM 1387 C CA . ASN A 1 169 ? -10.200 -3.398 -4.182 1.00 77.56 169 ASN A CA 1
ATOM 1388 C C . ASN A 1 169 ? -11.225 -3.526 -3.042 1.00 77.56 169 ASN A C 1
ATOM 1390 O O . ASN A 1 169 ? -11.149 -4.443 -2.224 1.00 77.56 169 ASN A O 1
ATOM 1394 N N . ILE A 1 170 ? -12.212 -2.622 -2.984 1.00 79.88 170 ILE A N 1
ATOM 1395 C CA . ILE A 1 170 ? -13.256 -2.594 -1.954 1.00 79.88 170 ILE A CA 1
ATOM 1396 C C . ILE A 1 170 ? -14.622 -2.818 -2.607 1.00 79.88 170 ILE A C 1
ATOM 1398 O O . ILE A 1 170 ? -15.235 -1.916 -3.179 1.00 79.88 170 ILE A O 1
ATOM 1402 N N . MET A 1 171 ? -15.143 -4.030 -2.457 1.00 75.25 171 MET A N 1
ATOM 1403 C CA . MET A 1 171 ? -16.459 -4.426 -2.947 1.00 75.25 171 MET A CA 1
ATOM 1404 C C . MET A 1 171 ? -17.524 -4.179 -1.880 1.00 75.25 171 MET A C 1
ATOM 1406 O O . MET A 1 171 ? -17.341 -4.518 -0.712 1.00 75.25 171 MET A O 1
ATOM 1410 N N . ILE A 1 172 ? -18.670 -3.624 -2.279 1.00 80.38 172 ILE A N 1
ATOM 1411 C CA . ILE A 1 172 ? -19.809 -3.405 -1.381 1.00 80.38 172 ILE A CA 1
ATOM 1412 C C . ILE A 1 172 ? -21.037 -4.102 -1.956 1.00 80.38 172 ILE A C 1
ATOM 1414 O O . ILE A 1 172 ? -21.486 -3.773 -3.053 1.00 80.38 172 ILE A O 1
ATOM 1418 N N . ASP A 1 173 ? -21.620 -5.028 -1.197 1.00 79.25 173 ASP A N 1
ATOM 1419 C CA . ASP A 1 173 ? -22.923 -5.594 -1.543 1.00 79.25 173 ASP A CA 1
ATOM 1420 C C . ASP A 1 173 ? -24.021 -4.549 -1.289 1.00 79.25 173 ASP A C 1
ATOM 1422 O O . ASP A 1 173 ? -24.199 -4.053 -0.173 1.00 79.25 173 ASP A O 1
ATOM 1426 N N . GLU A 1 174 ? -24.779 -4.194 -2.326 1.00 86.75 174 GLU A N 1
ATOM 1427 C CA . GLU A 1 174 ? -25.798 -3.140 -2.236 1.00 86.75 174 GLU A CA 1
ATOM 1428 C C . GLU A 1 174 ? -26.962 -3.488 -1.296 1.00 86.75 174 GLU A C 1
ATOM 1430 O O . GLU A 1 174 ? -27.598 -2.587 -0.741 1.00 86.75 174 GLU A O 1
ATOM 1435 N N . LYS A 1 175 ? -27.265 -4.779 -1.113 1.00 85.62 175 LYS A N 1
ATOM 1436 C CA . LYS A 1 175 ? -28.419 -5.243 -0.329 1.00 85.62 175 LYS A CA 1
ATOM 1437 C C . LYS A 1 175 ? -28.073 -5.387 1.143 1.00 85.62 175 LYS A C 1
ATOM 1439 O O . LYS A 1 175 ? -28.830 -4.928 1.997 1.00 85.62 175 LYS A O 1
ATOM 1444 N N . THR A 1 176 ? -26.968 -6.059 1.441 1.00 86.75 176 THR A N 1
ATOM 1445 C CA . THR A 1 176 ? -26.525 -6.355 2.808 1.00 86.75 176 THR A CA 1
ATOM 1446 C C . THR A 1 176 ? -25.656 -5.244 3.376 1.00 86.75 176 THR A C 1
ATOM 1448 O O . THR A 1 176 ? -25.474 -5.195 4.592 1.00 86.75 176 THR A O 1
ATOM 1451 N N . ARG A 1 177 ? -25.132 -4.352 2.518 1.00 83.00 177 ARG A N 1
ATOM 1452 C CA . ARG A 1 177 ? -24.121 -3.341 2.862 1.00 83.00 177 ARG A CA 1
ATOM 1453 C C . ARG A 1 177 ? -22.821 -3.962 3.386 1.00 83.00 177 ARG A C 1
ATOM 1455 O O . ARG A 1 177 ? -22.042 -3.260 4.028 1.00 83.00 177 ARG A O 1
ATOM 1462 N N . SER A 1 178 ? -22.582 -5.251 3.125 1.00 74.25 178 SER A N 1
ATOM 1463 C CA . SER A 1 178 ? -21.334 -5.912 3.504 1.00 74.25 178 SER A CA 1
ATOM 1464 C C . SER A 1 178 ? -20.190 -5.418 2.631 1.00 74.25 178 SER A C 1
ATOM 1466 O O . SER A 1 178 ? -20.342 -5.307 1.415 1.00 74.25 178 SER A O 1
ATOM 1468 N N . VAL A 1 179 ? -19.052 -5.153 3.264 1.00 79.31 179 VAL A N 1
ATOM 1469 C CA . VAL A 1 179 ? -17.812 -4.769 2.592 1.00 79.31 179 VAL A CA 1
ATOM 1470 C C . VAL A 1 179 ? -16.922 -6.002 2.473 1.00 79.31 179 VAL A C 1
ATOM 1472 O O . VAL A 1 179 ? -16.786 -6.762 3.432 1.00 79.31 179 VAL A O 1
ATOM 1475 N N . THR A 1 180 ? -16.326 -6.209 1.306 1.00 73.88 180 THR A N 1
ATOM 1476 C CA . THR A 1 180 ? -15.360 -7.276 1.039 1.00 73.88 180 THR A CA 1
ATOM 1477 C C . THR A 1 180 ? -14.139 -6.666 0.374 1.00 73.88 180 THR A C 1
ATOM 1479 O O . THR A 1 180 ? -14.269 -5.964 -0.623 1.00 73.88 180 THR A O 1
ATOM 1482 N N . VAL A 1 181 ? -12.965 -6.929 0.938 1.00 76.75 181 VAL A N 1
ATOM 1483 C CA . VAL A 1 181 ? -11.684 -6.521 0.357 1.00 76.75 181 VAL A CA 1
ATOM 1484 C C . VAL A 1 181 ? -11.169 -7.660 -0.522 1.00 76.75 181 VAL A C 1
ATOM 1486 O O . VAL A 1 181 ? -11.323 -8.830 -0.162 1.00 76.75 181 VAL A O 1
ATOM 1489 N N . ILE A 1 182 ? -10.628 -7.327 -1.690 1.00 72.50 182 ILE A N 1
ATOM 1490 C CA . ILE A 1 182 ? -10.117 -8.271 -2.694 1.00 72.50 182 ILE A CA 1
ATOM 1491 C C . ILE A 1 182 ? -8.754 -7.805 -3.211 1.00 72.50 182 ILE A C 1
ATOM 1493 O O . ILE A 1 182 ? -8.382 -6.669 -2.978 1.00 72.50 182 ILE A O 1
ATOM 1497 N N . ASP A 1 183 ? -8.079 -8.662 -3.979 1.00 66.31 183 ASP A N 1
ATOM 1498 C CA . ASP A 1 183 ? -6.821 -8.344 -4.673 1.00 66.31 183 ASP A CA 1
ATOM 1499 C C . ASP A 1 183 ? -5.612 -8.095 -3.749 1.00 66.31 183 ASP A C 1
ATOM 1501 O O . ASP A 1 183 ? -4.966 -7.052 -3.734 1.00 66.31 183 ASP A O 1
ATOM 1505 N N . TYR A 1 184 ? -5.281 -9.125 -2.967 1.00 69.50 184 TYR A N 1
ATOM 1506 C CA . TYR A 1 184 ? -4.197 -9.129 -1.980 1.00 69.50 184 TYR A CA 1
ATOM 1507 C C . TYR A 1 184 ? -2.790 -9.269 -2.606 1.00 69.50 184 TYR A C 1
ATOM 1509 O O . TYR A 1 184 ? -1.900 -9.854 -1.987 1.00 69.50 184 TYR A O 1
ATOM 1517 N N . GLU A 1 185 ? -2.562 -8.786 -3.832 1.00 68.44 185 GLU A N 1
ATOM 1518 C CA . GLU A 1 185 ? -1.303 -9.015 -4.563 1.00 68.44 185 GLU A CA 1
ATOM 1519 C C . GLU A 1 185 ? -0.070 -8.389 -3.885 1.00 68.44 185 GLU A C 1
ATOM 1521 O O . GLU A 1 185 ? 1.026 -8.952 -3.945 1.00 68.44 185 GLU A O 1
ATOM 1526 N N . TYR A 1 186 ? -0.257 -7.270 -3.175 1.00 68.19 186 TYR A N 1
ATOM 1527 C CA . TYR A 1 186 ? 0.793 -6.599 -2.396 1.00 68.19 186 TYR A CA 1
ATOM 1528 C C . TYR A 1 186 ? 0.773 -6.956 -0.907 1.00 68.19 186 TYR A C 1
ATOM 1530 O O . TYR A 1 186 ? 1.606 -6.453 -0.148 1.00 68.19 186 TYR A O 1
ATOM 1538 N N . ALA A 1 187 ? -0.161 -7.803 -0.469 1.00 71.25 187 ALA A N 1
ATOM 1539 C CA . ALA A 1 187 ? -0.412 -8.017 0.945 1.00 71.25 187 ALA A CA 1
ATOM 1540 C C . ALA A 1 187 ? 0.785 -8.663 1.654 1.00 71.25 187 ALA A C 1
ATOM 1542 O O . ALA A 1 187 ? 1.381 -9.637 1.188 1.00 71.25 187 ALA A O 1
ATOM 1543 N N . SER A 1 188 ? 1.141 -8.124 2.817 1.00 70.44 188 SER A N 1
ATOM 1544 C CA . SER A 1 188 ? 2.244 -8.632 3.632 1.00 70.44 188 SER A CA 1
ATOM 1545 C C . SER A 1 188 ? 2.146 -8.134 5.075 1.00 70.44 188 SER A C 1
ATOM 1547 O O . SER A 1 188 ? 1.285 -7.325 5.415 1.00 70.44 188 SER A O 1
ATOM 1549 N N . PHE A 1 189 ? 3.017 -8.633 5.954 1.00 73.19 189 PHE A N 1
ATOM 1550 C CA . PHE A 1 189 ? 3.097 -8.125 7.323 1.00 73.19 189 PHE A CA 1
ATOM 1551 C C . PHE A 1 189 ? 3.758 -6.746 7.350 1.00 73.19 189 PHE A C 1
ATOM 1553 O O . PHE A 1 189 ? 4.905 -6.603 6.921 1.00 73.19 189 PHE A O 1
ATOM 1560 N N . ASN A 1 190 ? 3.051 -5.746 7.872 1.00 77.44 190 ASN A N 1
ATOM 1561 C CA . ASN A 1 190 ? 3.500 -4.354 7.896 1.00 77.44 190 ASN A CA 1
ATOM 1562 C C . ASN A 1 190 ? 2.934 -3.613 9.128 1.00 77.44 190 ASN A C 1
ATOM 1564 O O . ASN A 1 190 ? 2.030 -4.143 9.781 1.00 77.44 190 ASN A O 1
ATOM 1568 N N . PRO A 1 191 ? 3.437 -2.411 9.482 1.00 86.56 191 PRO A N 1
ATOM 1569 C CA . PRO A 1 191 ? 2.761 -1.543 10.436 1.00 86.56 191 PRO A CA 1
ATOM 1570 C C . PRO A 1 191 ? 1.339 -1.236 9.971 1.00 86.56 191 PRO A C 1
ATOM 1572 O O . PRO A 1 191 ? 1.138 -0.823 8.826 1.00 86.56 191 PRO A O 1
ATOM 1575 N N . VAL A 1 192 ? 0.370 -1.404 10.871 1.00 87.75 192 VAL A N 1
ATOM 1576 C CA . VAL A 1 192 ? -1.047 -1.080 10.623 1.00 87.75 192 VAL A CA 1
ATOM 1577 C C . VAL A 1 192 ? -1.197 0.359 10.124 1.00 87.75 192 VAL A C 1
ATOM 1579 O O . VAL A 1 192 ? -1.939 0.624 9.177 1.00 87.75 192 VAL A O 1
ATOM 1582 N N . ASP A 1 193 ? -0.423 1.271 10.711 1.00 90.50 193 ASP A N 1
ATOM 1583 C CA . ASP A 1 193 ? -0.389 2.694 10.381 1.00 90.50 193 ASP A CA 1
ATOM 1584 C C . ASP A 1 193 ? -0.128 2.946 8.889 1.00 90.50 193 ASP A C 1
ATOM 1586 O O . ASP A 1 193 ? -0.712 3.859 8.307 1.00 90.50 193 ASP A O 1
ATOM 1590 N N . TYR A 1 194 ? 0.710 2.119 8.249 1.00 89.62 194 TYR A N 1
ATOM 1591 C CA . TYR A 1 194 ? 1.017 2.241 6.824 1.00 89.62 194 TYR A CA 1
ATOM 1592 C C . TYR A 1 194 ? -0.187 1.883 5.948 1.00 89.62 194 TYR A C 1
ATOM 1594 O O . TYR A 1 194 ? -0.479 2.600 4.995 1.00 89.62 194 TYR A O 1
ATOM 1602 N N . ASP A 1 195 ? -0.907 0.805 6.267 1.00 90.44 195 ASP A N 1
ATOM 1603 C CA . ASP A 1 195 ? -2.070 0.367 5.479 1.00 90.44 195 ASP A CA 1
ATOM 1604 C C . ASP A 1 195 ? -3.215 1.390 5.566 1.00 90.44 195 ASP A C 1
ATOM 1606 O O . ASP A 1 195 ? -3.883 1.704 4.577 1.00 90.44 195 ASP A O 1
ATOM 1610 N N . LEU A 1 196 ? -3.378 1.992 6.749 1.00 92.94 196 LEU A N 1
ATOM 1611 C CA . LEU A 1 196 ? -4.303 3.100 6.979 1.00 92.94 196 LEU A CA 1
ATOM 1612 C C . LEU A 1 196 ? -3.868 4.381 6.246 1.00 92.94 196 LEU A C 1
ATOM 1614 O O . LEU A 1 196 ? -4.707 5.046 5.636 1.00 92.94 196 LEU A O 1
ATOM 1618 N N . ALA A 1 197 ? -2.571 4.712 6.260 1.00 92.00 197 ALA A N 1
ATOM 1619 C CA . ALA A 1 197 ? -2.026 5.856 5.525 1.00 92.00 197 ALA A CA 1
ATOM 1620 C C . ALA A 1 197 ? -2.240 5.699 4.017 1.00 92.00 197 ALA A C 1
ATOM 1622 O O . ALA A 1 197 ? -2.702 6.632 3.357 1.00 92.00 197 ALA A O 1
ATOM 1623 N N . ASN A 1 198 ? -1.964 4.505 3.487 1.00 90.75 198 ASN A N 1
ATOM 1624 C CA . ASN A 1 198 ? -2.212 4.165 2.095 1.00 90.75 198 ASN A CA 1
ATOM 1625 C C . ASN A 1 198 ? -3.691 4.351 1.732 1.00 90.75 198 ASN A C 1
ATOM 1627 O O . ASN A 1 198 ? -4.003 5.080 0.792 1.00 90.75 198 ASN A O 1
ATOM 1631 N N . HIS A 1 199 ? -4.610 3.805 2.535 1.00 92.12 199 HIS A N 1
ATOM 1632 C CA . HIS A 1 199 ? -6.046 3.968 2.300 1.00 92.12 199 HIS A CA 1
ATOM 1633 C C . HIS A 1 199 ? -6.490 5.444 2.266 1.00 92.12 199 HIS A C 1
ATOM 1635 O O . HIS A 1 199 ? -7.341 5.819 1.459 1.00 92.12 199 HIS A O 1
ATOM 1641 N N . PHE A 1 200 ? -5.919 6.308 3.115 1.00 92.50 200 PHE A N 1
ATOM 1642 C CA . PHE A 1 200 ? -6.209 7.746 3.080 1.00 92.50 200 PHE A CA 1
ATOM 1643 C C . PHE A 1 200 ? -5.610 8.445 1.857 1.00 92.50 200 PHE A C 1
ATOM 1645 O O . PHE A 1 200 ? -6.278 9.302 1.275 1.00 92.50 200 PHE A O 1
ATOM 1652 N N . CYS A 1 201 ? -4.398 8.070 1.441 1.00 89.81 201 CYS A N 1
ATOM 1653 C CA . CYS A 1 201 ? -3.773 8.593 0.224 1.00 89.81 201 CYS A CA 1
ATOM 1654 C C . CYS A 1 201 ? -4.600 8.256 -1.024 1.00 89.81 201 CYS A C 1
ATOM 1656 O O . CYS A 1 201 ? -4.814 9.125 -1.867 1.00 89.81 201 CYS A O 1
ATOM 1658 N N . GLU A 1 202 ? -5.143 7.039 -1.100 1.00 89.25 202 GLU A N 1
ATOM 1659 C CA . GLU A 1 202 ? -5.986 6.586 -2.214 1.00 89.25 202 GLU A CA 1
ATOM 1660 C C . GLU A 1 202 ? -7.283 7.396 -2.372 1.00 89.25 202 GLU A C 1
ATOM 1662 O O . GLU A 1 202 ? -7.875 7.426 -3.448 1.00 89.25 202 GLU A O 1
ATOM 1667 N N . MET A 1 203 ? -7.717 8.138 -1.345 1.00 88.38 203 MET A N 1
ATOM 1668 C CA . MET A 1 203 ? -8.865 9.048 -1.470 1.00 88.38 203 MET A CA 1
ATOM 1669 C C . MET A 1 203 ? -8.584 10.266 -2.364 1.00 88.38 203 MET A C 1
ATOM 1671 O O . MET A 1 203 ? -9.531 10.953 -2.757 1.00 88.38 203 MET A O 1
ATOM 1675 N N . ALA A 1 204 ? -7.313 10.546 -2.675 1.00 87.06 204 ALA A N 1
ATOM 1676 C CA . ALA A 1 204 ? -6.909 11.551 -3.659 1.00 87.06 204 ALA A CA 1
ATOM 1677 C C . ALA A 1 204 ? -6.972 11.024 -5.104 1.00 87.06 204 ALA A C 1
ATOM 1679 O O . ALA A 1 204 ? -6.945 11.811 -6.049 1.00 87.06 204 ALA A O 1
ATOM 1680 N N . ALA A 1 205 ? -7.059 9.707 -5.306 1.00 85.06 205 ALA A N 1
ATOM 1681 C CA . ALA A 1 205 ? -7.058 9.113 -6.634 1.00 85.06 205 ALA A CA 1
ATOM 1682 C C . ALA A 1 205 ? -8.476 8.998 -7.214 1.00 85.06 205 ALA A C 1
ATOM 1684 O O . ALA A 1 205 ? -9.430 8.589 -6.548 1.00 85.06 205 ALA A O 1
ATOM 1685 N N . ASN A 1 206 ? -8.615 9.313 -8.505 1.00 86.44 206 ASN A N 1
ATOM 1686 C CA . ASN A 1 206 ? -9.821 9.012 -9.272 1.00 86.44 206 ASN A CA 1
ATOM 1687 C C . ASN A 1 206 ? -9.468 8.299 -10.581 1.00 86.44 206 ASN A C 1
ATOM 1689 O O . ASN A 1 206 ? -9.377 8.914 -11.651 1.00 86.44 206 ASN A O 1
ATOM 1693 N N . TYR A 1 207 ? -9.352 6.975 -10.490 1.00 85.38 207 TYR A N 1
ATOM 1694 C CA . TYR A 1 207 ? -9.028 6.091 -11.613 1.00 85.38 207 TYR A CA 1
ATOM 1695 C C . TYR A 1 207 ? -10.120 6.009 -12.696 1.00 85.38 207 TYR A C 1
ATOM 1697 O O . TYR A 1 207 ? -9.893 5.441 -13.759 1.00 85.38 207 TYR A O 1
ATOM 1705 N N . HIS A 1 208 ? -11.295 6.603 -12.462 1.00 85.94 208 HIS A N 1
ATOM 1706 C CA . HIS A 1 208 ? -12.388 6.682 -13.439 1.00 85.94 208 HIS A CA 1
ATOM 1707 C C . HIS A 1 208 ? -12.445 8.035 -14.170 1.00 85.94 208 HIS A C 1
ATOM 1709 O O . HIS A 1 208 ? -13.360 8.271 -14.962 1.00 85.94 208 HIS A O 1
ATOM 1715 N N . SER A 1 209 ? -11.519 8.954 -13.878 1.00 88.06 209 SER A N 1
ATOM 1716 C CA . SER A 1 209 ? -11.451 10.260 -14.538 1.00 88.06 209 SER A CA 1
ATOM 1717 C C . SER A 1 209 ? -10.851 10.168 -15.948 1.00 88.06 209 SER A C 1
ATOM 1719 O O . SER A 1 209 ? -10.265 9.160 -16.330 1.00 88.06 209 SER A O 1
ATOM 1721 N N . GLU A 1 210 ? -10.948 11.252 -16.729 1.00 89.00 210 GLU A N 1
ATOM 1722 C CA . GLU A 1 210 ? -10.266 11.355 -18.033 1.00 89.00 210 GLU A CA 1
ATOM 1723 C C . GLU A 1 210 ? -8.733 11.285 -17.911 1.00 89.00 210 GLU A C 1
ATOM 1725 O O . GLU A 1 210 ? -8.047 10.983 -18.886 1.00 89.00 210 GLU A O 1
ATOM 1730 N N . LYS A 1 211 ? -8.190 11.585 -16.724 1.00 89.06 211 LYS A N 1
ATOM 1731 C CA . LYS A 1 211 ? -6.757 11.558 -16.421 1.00 89.06 211 LYS A CA 1
ATOM 1732 C C . LYS A 1 211 ? -6.515 10.766 -15.131 1.00 89.06 211 LYS A C 1
ATOM 1734 O O . LYS A 1 211 ? -6.223 11.369 -14.101 1.00 89.06 211 LYS A O 1
ATOM 1739 N N . PRO A 1 212 ? -6.613 9.427 -15.175 1.00 86.88 212 PRO A N 1
ATOM 1740 C CA . PRO A 1 212 ? -6.572 8.579 -13.980 1.00 86.88 212 PRO A CA 1
ATOM 1741 C C . PRO A 1 212 ? -5.225 8.600 -13.244 1.00 86.88 212 PRO A C 1
ATOM 1743 O O . PRO A 1 212 ? -5.148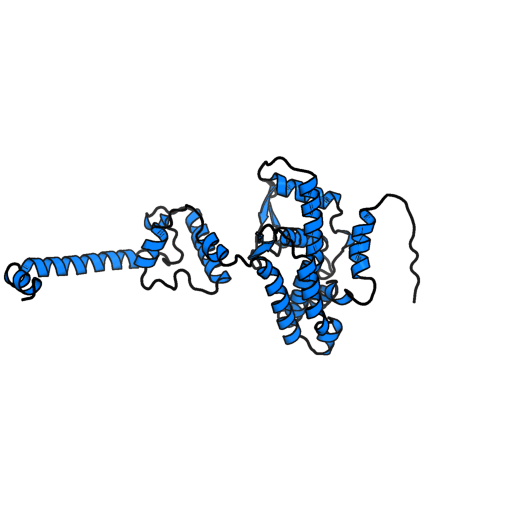 8.173 -12.100 1.00 86.88 212 PRO A O 1
ATOM 1746 N N . HIS A 1 213 ? -4.176 9.113 -13.888 1.00 85.38 213 HIS A N 1
ATOM 1747 C CA . HIS A 1 213 ? -2.869 9.335 -13.283 1.00 85.38 213 HIS A CA 1
ATOM 1748 C C . HIS A 1 213 ? -2.827 10.581 -12.386 1.00 85.38 213 HIS A C 1
ATOM 1750 O O . HIS A 1 213 ? -1.894 10.682 -11.603 1.00 85.38 213 HIS A O 1
ATOM 1756 N N . ILE A 1 214 ? -3.778 11.524 -12.488 1.00 85.62 214 ILE A N 1
ATOM 1757 C CA . ILE A 1 214 ? -3.781 12.779 -11.718 1.00 85.62 214 ILE A CA 1
ATOM 1758 C C . ILE A 1 214 ? -4.480 12.595 -10.365 1.00 85.62 214 ILE A C 1
ATOM 1760 O O . ILE A 1 214 ? -5.640 12.183 -10.311 1.00 85.62 214 ILE A O 1
ATOM 1764 N N . LEU A 1 215 ? -3.785 12.960 -9.289 1.00 85.00 215 LEU A N 1
ATOM 1765 C CA . LEU A 1 215 ? -4.246 12.909 -7.905 1.00 85.00 215 LEU A CA 1
ATOM 1766 C C . LEU A 1 215 ? -4.785 14.279 -7.465 1.00 85.00 215 LEU A C 1
ATOM 1768 O O . LEU A 1 215 ? -4.123 15.307 -7.614 1.00 85.00 215 LEU A O 1
ATOM 1772 N N . ASP A 1 216 ? -5.985 14.296 -6.891 1.00 84.69 216 ASP A N 1
ATOM 1773 C CA . ASP A 1 216 ? -6.615 15.482 -6.314 1.00 84.69 216 ASP A CA 1
ATOM 1774 C C . ASP A 1 216 ? -6.461 15.480 -4.790 1.00 84.69 216 ASP A C 1
ATOM 1776 O O . ASP A 1 216 ? -7.310 15.004 -4.043 1.00 84.69 216 ASP A O 1
ATOM 1780 N N . TYR A 1 217 ? -5.375 16.067 -4.293 1.00 84.62 217 TYR A N 1
ATOM 1781 C CA . TYR A 1 217 ? -5.139 16.148 -2.850 1.00 84.62 217 TYR A CA 1
ATOM 1782 C C . TYR A 1 217 ? -6.164 17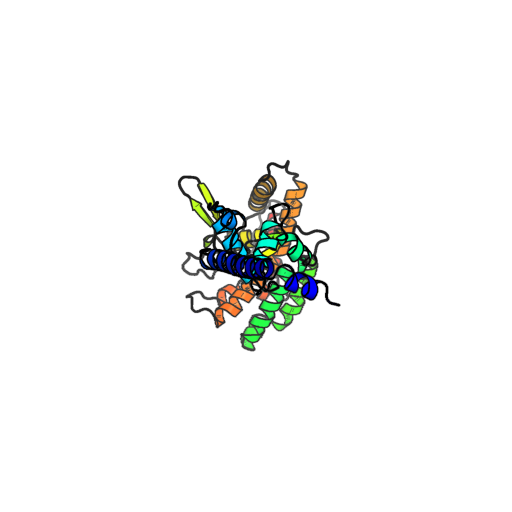.008 -2.092 1.00 84.62 217 TYR A C 1
ATOM 1784 O O . TYR A 1 217 ? -6.206 16.947 -0.863 1.00 84.62 217 TYR A O 1
ATOM 1792 N N . SER A 1 218 ? -7.035 17.764 -2.777 1.00 81.94 218 SER A N 1
ATOM 1793 C CA . SER A 1 218 ? -8.139 18.468 -2.109 1.00 81.94 218 SER A CA 1
ATOM 1794 C C . SER A 1 218 ? -9.223 17.519 -1.579 1.00 81.94 218 SER A C 1
ATOM 1796 O O . SER A 1 218 ? -10.026 17.917 -0.730 1.00 81.94 218 SER A O 1
ATOM 1798 N N . THR A 1 219 ? -9.239 16.259 -2.033 1.00 83.56 219 THR A N 1
ATOM 1799 C CA . THR A 1 219 ? -10.160 15.222 -1.542 1.00 83.56 219 THR A CA 1
ATOM 1800 C C . THR A 1 219 ? -9.575 14.363 -0.423 1.00 83.56 219 THR A C 1
ATOM 1802 O O . THR A 1 219 ? -10.324 13.577 0.170 1.00 83.56 219 THR A O 1
ATOM 1805 N N . TYR A 1 220 ? -8.291 14.537 -0.077 1.00 86.06 220 TYR A N 1
ATOM 1806 C CA . TYR A 1 220 ? -7.661 13.859 1.059 1.00 86.06 220 TYR A CA 1
ATOM 1807 C C . TYR A 1 220 ? -8.470 14.102 2.350 1.00 86.06 220 TYR A C 1
ATOM 1809 O O . TYR A 1 220 ? -8.968 15.211 2.584 1.00 86.06 220 TYR A O 1
ATOM 1817 N N . PRO A 1 221 ? -8.677 13.083 3.204 1.00 84.56 221 PRO A N 1
ATOM 1818 C CA . PRO A 1 221 ? -9.545 13.231 4.360 1.00 84.56 221 PRO A CA 1
ATOM 1819 C C . PRO A 1 221 ? -8.941 14.181 5.406 1.00 84.56 221 PRO A C 1
ATOM 1821 O O . PRO A 1 221 ? -7.906 13.909 6.011 1.00 84.56 221 PRO A O 1
ATOM 1824 N N . GLY A 1 222 ? -9.653 15.273 5.696 1.00 85.94 222 GLY A N 1
ATOM 1825 C CA . GLY A 1 222 ? -9.346 16.141 6.837 1.00 85.94 222 GLY A CA 1
ATO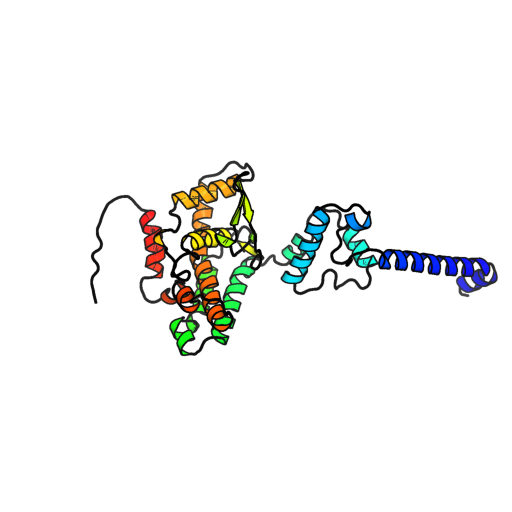M 1826 C C . GLY A 1 222 ? -9.380 15.391 8.178 1.00 85.94 222 GLY A C 1
ATOM 1827 O O . GLY A 1 222 ? -9.927 14.285 8.279 1.00 85.94 222 GLY A O 1
ATOM 1828 N N . LEU A 1 223 ? -8.811 16.006 9.219 1.00 86.94 223 LEU A N 1
ATOM 1829 C CA . LEU A 1 223 ? -8.579 15.380 10.531 1.00 86.94 223 LEU A CA 1
ATOM 1830 C C . LEU A 1 223 ? -9.828 14.687 11.109 1.00 86.94 223 LEU A C 1
ATOM 1832 O O . LEU A 1 223 ? -9.771 13.514 11.464 1.00 86.94 223 LEU A O 1
ATOM 1836 N N . GLU A 1 224 ? -10.984 15.357 11.093 1.00 92.00 224 GLU A N 1
ATOM 1837 C CA . GLU A 1 224 ? -12.247 14.810 11.621 1.00 92.00 224 GLU A CA 1
ATOM 1838 C C . GLU A 1 224 ? -12.647 13.481 10.948 1.00 92.00 224 GLU A C 1
ATOM 1840 O O . GLU A 1 224 ? -13.133 12.550 11.596 1.00 92.00 224 GLU A O 1
ATOM 1845 N N . LYS A 1 225 ? -12.442 13.362 9.628 1.00 90.44 225 LYS A N 1
ATOM 1846 C CA . LYS A 1 225 ? -12.768 12.133 8.889 1.00 90.44 225 LYS A CA 1
ATOM 1847 C C . LYS A 1 225 ? -11.803 11.004 9.246 1.00 90.44 225 LYS A C 1
ATOM 1849 O O . LYS A 1 225 ? -12.263 9.872 9.405 1.00 90.44 225 LYS A O 1
ATOM 1854 N N . ARG A 1 226 ? -10.508 11.312 9.380 1.00 93.94 226 ARG A N 1
ATOM 1855 C CA . ARG A 1 226 ? -9.471 10.342 9.765 1.00 93.94 226 ARG A CA 1
ATOM 1856 C C . ARG A 1 226 ? -9.688 9.836 11.186 1.00 93.94 226 ARG A C 1
ATOM 1858 O O . ARG A 1 226 ? -9.758 8.628 11.382 1.00 93.94 226 ARG A O 1
ATOM 1865 N N . GLU A 1 227 ? -9.940 10.727 12.143 1.00 93.62 227 GLU A N 1
ATOM 1866 C CA . GLU A 1 227 ? -10.297 10.353 13.518 1.00 93.62 227 GLU A CA 1
ATOM 1867 C C . GLU A 1 227 ? -11.542 9.466 13.565 1.00 93.62 227 GLU A C 1
ATOM 1869 O O . GLU A 1 227 ? -11.571 8.460 14.272 1.00 93.62 227 GLU A O 1
ATOM 1874 N N . ARG A 1 228 ? -12.585 9.800 12.793 1.00 93.00 228 ARG A N 1
ATOM 1875 C CA . ARG A 1 228 ? -13.803 8.982 12.730 1.00 93.00 228 ARG A CA 1
ATOM 1876 C C . ARG A 1 228 ? -13.530 7.583 12.175 1.00 93.00 228 ARG A C 1
ATOM 1878 O O . ARG A 1 228 ? -14.113 6.615 12.670 1.00 93.00 228 ARG A O 1
ATOM 1885 N N . PHE A 1 229 ? -12.675 7.476 11.158 1.00 92.81 229 PHE A N 1
ATOM 1886 C CA . PHE A 1 229 ? -12.253 6.186 10.615 1.00 92.81 229 PHE A CA 1
ATOM 1887 C C . PHE A 1 229 ? -11.492 5.384 11.675 1.00 92.81 229 PHE A C 1
ATOM 1889 O O . PHE A 1 229 ? -11.892 4.267 11.993 1.00 92.81 229 PHE A O 1
ATOM 1896 N N . VAL A 1 230 ? -10.476 5.989 12.296 1.00 93.56 230 VAL A N 1
ATOM 1897 C CA . VAL A 1 230 ? -9.651 5.361 13.339 1.00 93.56 230 VAL A CA 1
ATOM 1898 C C . VAL A 1 230 ? -10.489 4.912 14.539 1.00 93.56 230 VAL A C 1
ATOM 1900 O O . VAL A 1 230 ? -10.325 3.796 15.019 1.00 93.56 230 VAL A O 1
ATOM 1903 N N . ARG A 1 231 ? -11.462 5.715 14.982 1.00 93.94 231 ARG A N 1
ATOM 1904 C CA . ARG A 1 231 ? -12.416 5.317 16.035 1.00 93.94 231 ARG A CA 1
ATOM 1905 C C . ARG A 1 231 ? -13.226 4.085 15.655 1.00 93.94 231 ARG A C 1
ATOM 1907 O O . ARG A 1 231 ? -13.476 3.235 16.501 1.00 93.94 231 ARG A O 1
ATOM 1914 N N . SER A 1 232 ? -13.655 4.004 14.398 1.00 90.56 232 SER A N 1
ATOM 1915 C CA . SER A 1 232 ? -14.412 2.851 13.901 1.00 90.56 232 SER A CA 1
ATOM 1916 C C . SER A 1 232 ? -13.527 1.605 13.825 1.00 90.56 232 SER A C 1
ATOM 1918 O O . SER A 1 232 ? -13.984 0.522 14.175 1.00 90.56 232 SER A O 1
ATOM 1920 N N . TYR A 1 233 ? -12.262 1.775 13.428 1.00 90.44 233 TYR A N 1
ATOM 1921 C CA . TYR A 1 233 ? -11.255 0.717 13.391 1.00 90.44 233 TYR A CA 1
ATOM 1922 C C . TYR A 1 233 ? -10.943 0.177 14.796 1.00 90.44 233 TYR A C 1
ATOM 1924 O O . TYR A 1 233 ? -11.199 -0.992 15.068 1.00 90.44 233 TYR A O 1
ATOM 1932 N N . LEU A 1 234 ? -10.507 1.036 15.724 1.00 89.00 234 LEU A N 1
ATOM 1933 C CA . LEU A 1 234 ? -10.177 0.648 17.105 1.00 89.00 234 LEU A CA 1
ATOM 1934 C C . LEU A 1 234 ? -11.395 0.120 17.884 1.00 89.00 234 LEU A C 1
ATOM 1936 O O . LEU A 1 234 ? -11.264 -0.699 18.791 1.00 89.00 234 LEU A O 1
ATOM 1940 N N . GLY A 1 235 ? -12.595 0.593 17.540 1.00 86.31 235 GLY A N 1
ATOM 1941 C CA . GLY A 1 235 ? -13.843 0.194 18.190 1.00 86.31 235 GLY A CA 1
ATOM 1942 C C . GLY A 1 235 ? -14.434 -1.108 17.650 1.00 86.31 235 GLY A C 1
ATOM 1943 O O . GLY A 1 235 ? -15.438 -1.575 18.190 1.00 86.31 235 GLY A O 1
ATOM 1944 N N . SER A 1 236 ? -13.851 -1.686 16.594 1.00 82.38 236 SER A N 1
ATOM 1945 C CA . SER A 1 236 ? -14.394 -2.865 15.906 1.00 82.38 236 SER A CA 1
ATOM 1946 C C . SER A 1 236 ? -14.445 -4.111 16.797 1.00 82.38 236 SER A C 1
ATOM 1948 O O . SER A 1 236 ? -15.416 -4.864 16.734 1.00 82.38 236 SER A O 1
ATOM 1950 N N . ASP A 1 237 ? -13.490 -4.250 17.718 1.00 75.06 237 ASP A N 1
ATOM 1951 C CA . ASP A 1 237 ? -13.433 -5.347 18.692 1.00 75.06 237 ASP A CA 1
ATOM 1952 C C . ASP A 1 237 ? -14.312 -5.119 19.938 1.00 75.06 237 ASP A C 1
ATOM 1954 O O . ASP A 1 237 ? -14.316 -5.921 20.873 1.00 75.06 237 ASP A O 1
ATOM 1958 N N . GLY A 1 238 ? -15.081 -4.023 19.981 1.00 74.62 238 GLY A N 1
ATOM 1959 C CA . GLY A 1 238 ? -15.975 -3.695 21.098 1.00 74.62 238 GLY A CA 1
ATOM 1960 C C . GLY A 1 238 ? -15.267 -3.154 22.347 1.00 74.62 238 GLY A C 1
ATOM 1961 O O . GLY A 1 238 ? -15.891 -3.047 23.406 1.00 74.62 238 GLY A O 1
ATOM 1962 N N . ASN A 1 239 ? -13.984 -2.801 22.233 1.00 76.44 239 ASN A N 1
ATOM 1963 C CA . ASN A 1 239 ? -13.203 -2.204 23.312 1.00 76.44 239 ASN A CA 1
ATOM 1964 C C . ASN A 1 239 ? -13.641 -0.763 23.612 1.00 76.44 239 ASN A C 1
ATOM 1966 O O . ASN A 1 239 ? -14.138 -0.035 22.748 1.00 76.44 239 ASN A O 1
ATOM 1970 N N . GLN A 1 240 ? -13.452 -0.336 24.864 1.00 80.19 240 GLN A N 1
ATOM 1971 C CA . GLN A 1 240 ? -13.683 1.053 25.246 1.00 80.19 240 GLN A CA 1
ATOM 1972 C C . GLN A 1 240 ? -12.580 1.928 24.646 1.00 80.19 240 GLN A C 1
ATOM 1974 O O . GLN A 1 240 ? -11.413 1.757 24.976 1.00 80.19 240 GLN A O 1
ATOM 1979 N N . LEU A 1 241 ? -12.973 2.865 23.786 1.00 83.62 241 LEU A N 1
ATOM 1980 C CA . LEU A 1 241 ? -12.054 3.776 23.109 1.00 83.62 241 LEU A CA 1
ATOM 1981 C C . LEU A 1 241 ? -11.490 4.829 24.070 1.00 83.62 241 LEU A C 1
ATOM 1983 O O . LEU A 1 241 ? -12.256 5.489 24.779 1.00 83.62 241 LEU A O 1
ATOM 1987 N N . ASP A 1 242 ? -10.175 5.035 24.023 1.00 88.19 242 ASP A N 1
ATOM 1988 C CA . ASP A 1 242 ? -9.507 6.209 24.582 1.00 88.19 242 ASP A CA 1
ATOM 1989 C C . ASP A 1 242 ? -9.244 7.243 23.472 1.00 88.19 242 ASP A C 1
ATOM 1991 O O . ASP A 1 242 ? -8.625 6.951 22.448 1.00 88.19 242 ASP A O 1
ATOM 1995 N N . ASP A 1 243 ? -9.693 8.483 23.683 1.00 90.94 243 ASP A N 1
ATOM 1996 C CA . ASP A 1 243 ? -9.435 9.602 22.768 1.00 90.94 243 ASP A CA 1
ATOM 1997 C C . ASP A 1 243 ? -7.931 9.833 22.555 1.00 90.94 243 ASP A C 1
ATOM 1999 O O . ASP A 1 243 ? -7.515 10.242 21.470 1.00 90.94 243 ASP A O 1
ATOM 2003 N N . SER A 1 244 ? -7.108 9.538 23.569 1.00 92.06 244 SER A N 1
ATOM 2004 C CA . SER A 1 244 ? -5.653 9.669 23.471 1.00 92.06 244 SER A CA 1
ATOM 2005 C C . SER A 1 244 ? -5.025 8.627 22.539 1.00 92.06 244 SER A C 1
ATOM 2007 O O . SER A 1 244 ? -4.015 8.914 21.898 1.00 92.06 244 SER A O 1
ATOM 2009 N N . GLU A 1 245 ? -5.614 7.431 22.441 1.00 90.62 245 GLU A N 1
ATOM 2010 C CA . GLU A 1 245 ? -5.166 6.368 21.534 1.00 90.62 245 GLU A CA 1
ATOM 2011 C C . GLU A 1 245 ? -5.548 6.687 20.092 1.00 90.62 245 GLU A C 1
ATOM 2013 O O . GLU A 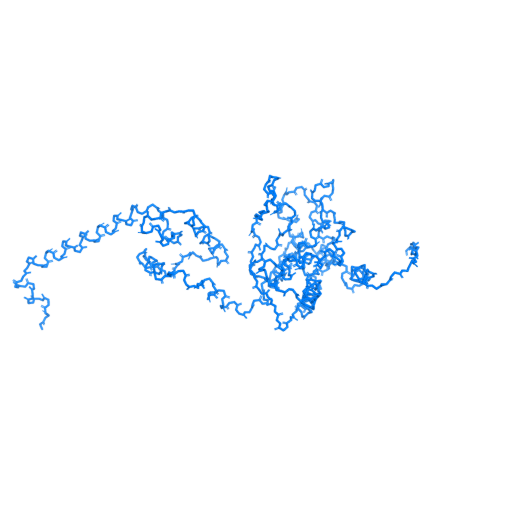1 245 ? -4.720 6.543 19.197 1.00 90.62 245 GLU A O 1
ATOM 2018 N N . VAL A 1 246 ? -6.763 7.206 19.881 1.00 92.31 246 VAL A N 1
ATOM 2019 C CA . VAL A 1 246 ? -7.220 7.673 18.564 1.00 92.31 246 VAL A CA 1
ATOM 2020 C C . VAL A 1 246 ? -6.286 8.750 18.025 1.00 92.31 246 VAL A C 1
ATOM 2022 O O . VAL A 1 246 ? -5.831 8.638 16.890 1.00 92.31 246 VAL A O 1
ATOM 2025 N N . GLN A 1 247 ? -5.983 9.776 18.830 1.00 92.69 247 GLN A N 1
ATOM 2026 C CA . GLN A 1 247 ? -5.114 10.868 18.387 1.00 92.69 247 GLN A CA 1
ATOM 2027 C C . GLN A 1 247 ? -3.710 10.363 18.055 1.00 92.69 247 GLN A C 1
ATOM 2029 O O . GLN A 1 247 ? -3.160 10.719 17.018 1.00 92.69 247 GLN A O 1
ATOM 2034 N N . ARG A 1 248 ? -3.153 9.502 18.913 1.00 90.38 248 ARG A N 1
ATOM 2035 C CA . ARG A 1 248 ? -1.820 8.931 18.715 1.00 90.38 248 ARG A CA 1
ATOM 2036 C C . ARG A 1 248 ? -1.738 8.149 17.406 1.00 90.38 248 ARG A C 1
ATOM 2038 O O . ARG A 1 248 ? -0.851 8.418 16.611 1.00 90.38 248 ARG A O 1
ATOM 2045 N N . LEU A 1 249 ? -2.712 7.274 17.146 1.00 90.50 249 LEU A N 1
ATOM 2046 C CA . LEU A 1 249 ? -2.758 6.496 15.910 1.00 90.50 249 LEU A CA 1
ATOM 2047 C C . LEU A 1 249 ? -2.930 7.396 14.674 1.00 90.50 249 LEU A C 1
ATOM 2049 O O . LEU A 1 249 ? -2.273 7.175 13.665 1.00 90.50 249 LEU A O 1
ATOM 2053 N N . VAL A 1 250 ? -3.753 8.449 14.738 1.00 91.50 250 VAL A N 1
ATOM 2054 C CA . VAL A 1 250 ? -3.861 9.422 13.632 1.00 91.50 250 VAL A CA 1
ATOM 2055 C C . VAL A 1 250 ? -2.525 10.126 13.362 1.00 91.50 250 VAL A C 1
ATOM 2057 O O . VAL A 1 250 ? -2.144 10.271 12.198 1.00 91.50 250 VAL A O 1
ATOM 2060 N N . ASP A 1 251 ? -1.808 10.531 14.411 1.00 88.69 251 ASP A N 1
ATOM 2061 C CA . ASP A 1 251 ? -0.491 11.165 14.288 1.00 88.69 251 ASP A CA 1
ATOM 2062 C C . ASP A 1 251 ? 0.560 10.184 13.733 1.00 88.69 251 ASP A C 1
ATOM 2064 O O . ASP A 1 251 ? 1.448 10.584 12.978 1.00 88.69 251 ASP A O 1
ATOM 2068 N N . ASP A 1 252 ? 0.462 8.901 14.086 1.00 87.19 252 ASP A N 1
ATOM 2069 C CA . ASP A 1 252 ? 1.359 7.843 13.615 1.00 87.19 252 ASP A CA 1
ATOM 2070 C C . ASP A 1 252 ? 1.118 7.495 12.140 1.00 87.19 252 ASP A C 1
ATOM 2072 O O . ASP A 1 252 ? 2.076 7.422 11.369 1.00 87.19 252 ASP A O 1
ATOM 2076 N N . ILE A 1 253 ? -0.147 7.402 11.718 1.00 89.44 253 ILE A N 1
ATOM 2077 C CA . ILE A 1 253 ? -0.551 7.230 10.312 1.00 89.44 253 ILE A CA 1
ATOM 2078 C C . ILE A 1 253 ? 0.038 8.337 9.432 1.00 89.44 253 ILE A C 1
ATOM 2080 O O . ILE A 1 253 ? 0.578 8.061 8.361 1.00 89.44 253 ILE A O 1
ATOM 2084 N N . GLU A 1 254 ? -0.010 9.593 9.887 1.00 85.38 254 GLU A N 1
ATOM 2085 C CA . GLU A 1 254 ? 0.483 10.736 9.106 1.00 85.38 254 GLU A CA 1
ATOM 2086 C C . GLU A 1 254 ? 1.986 10.635 8.793 1.00 85.38 254 GLU A C 1
ATOM 2088 O O . GLU A 1 254 ? 2.437 11.075 7.734 1.00 85.38 254 GLU A O 1
ATOM 2093 N N . LYS A 1 255 ? 2.775 9.994 9.666 1.00 83.69 255 LYS A N 1
ATOM 2094 C CA . LYS A 1 255 ? 4.213 9.770 9.427 1.00 83.69 255 LYS A CA 1
ATOM 2095 C C . LYS A 1 255 ? 4.457 8.839 8.235 1.00 83.69 255 LYS A C 1
ATOM 2097 O O . LYS A 1 255 ? 5.490 8.951 7.574 1.00 83.69 255 LYS A O 1
ATOM 2102 N N . TYR A 1 256 ? 3.513 7.946 7.934 1.00 85.69 256 TYR A N 1
ATOM 2103 C CA . TYR A 1 256 ? 3.613 6.993 6.829 1.00 85.69 256 TYR A CA 1
ATOM 2104 C C . TYR A 1 256 ? 3.111 7.530 5.487 1.00 85.69 256 TYR A C 1
ATOM 2106 O O . TYR A 1 256 ? 3.427 6.925 4.463 1.00 85.69 256 TYR A O 1
ATOM 2114 N N . THR A 1 257 ? 2.427 8.679 5.445 1.00 85.69 257 THR A N 1
ATOM 2115 C CA . THR A 1 257 ? 1.978 9.319 4.192 1.00 85.69 257 THR A CA 1
ATOM 2116 C C . THR A 1 257 ? 3.136 9.492 3.205 1.00 85.69 257 THR A C 1
ATOM 2118 O O . THR A 1 257 ? 3.032 9.138 2.030 1.00 85.69 257 THR A O 1
ATOM 2121 N N . LEU A 1 258 ? 4.295 9.959 3.687 1.00 82.94 258 LEU A N 1
ATOM 2122 C CA . LEU A 1 258 ? 5.475 10.147 2.840 1.00 82.94 258 LEU A CA 1
ATOM 2123 C C . LEU A 1 258 ? 6.060 8.822 2.340 1.00 82.94 258 LEU A C 1
ATOM 2125 O O . LEU A 1 258 ? 6.465 8.716 1.182 1.00 82.94 258 LEU A O 1
ATOM 2129 N N . ALA A 1 259 ? 6.082 7.805 3.205 1.00 84.25 259 ALA A N 1
ATOM 2130 C CA . ALA A 1 259 ? 6.552 6.469 2.849 1.00 84.25 259 ALA A CA 1
ATOM 2131 C C . ALA A 1 259 ? 5.651 5.833 1.784 1.00 84.25 259 ALA A C 1
ATOM 2133 O O . ALA A 1 259 ? 6.155 5.208 0.851 1.00 84.25 259 ALA A O 1
ATOM 2134 N N . ASN A 1 260 ? 4.338 6.047 1.892 1.00 87.44 260 ASN A N 1
ATOM 2135 C CA . ASN A 1 260 ? 3.360 5.592 0.916 1.00 87.44 260 ASN A CA 1
ATOM 2136 C C . ASN A 1 260 ? 3.596 6.223 -0.459 1.00 87.44 260 ASN A C 1
ATOM 2138 O O . ASN A 1 260 ? 3.732 5.520 -1.459 1.00 87.44 260 ASN A O 1
ATOM 2142 N N . HIS A 1 261 ? 3.739 7.549 -0.499 1.00 86.50 261 HIS A N 1
ATOM 2143 C CA . HIS A 1 261 ? 4.046 8.256 -1.736 1.00 86.50 261 HIS A CA 1
ATOM 2144 C C . HIS A 1 261 ? 5.341 7.773 -2.376 1.00 86.50 261 HIS A C 1
ATOM 2146 O O . HIS A 1 261 ? 5.385 7.565 -3.588 1.00 86.50 261 HIS A O 1
ATOM 2152 N N . LEU A 1 262 ? 6.395 7.577 -1.586 1.00 85.94 262 LEU A N 1
ATOM 2153 C CA . LEU A 1 262 ? 7.667 7.101 -2.111 1.00 85.94 262 LEU A CA 1
ATOM 2154 C C . LEU A 1 262 ? 7.547 5.690 -2.703 1.00 85.94 262 LEU A C 1
ATOM 2156 O O . LEU A 1 262 ? 8.075 5.437 -3.784 1.00 85.94 262 LEU A O 1
ATOM 2160 N N . PHE A 1 263 ? 6.826 4.793 -2.026 1.00 86.88 263 PHE A N 1
ATOM 2161 C CA . PHE A 1 263 ? 6.571 3.438 -2.512 1.00 86.88 263 PHE A CA 1
ATOM 2162 C C . PHE A 1 263 ? 5.859 3.452 -3.872 1.00 86.88 263 PHE A C 1
ATOM 2164 O O . PHE A 1 263 ? 6.391 2.916 -4.847 1.00 86.88 263 PHE A O 1
ATOM 2171 N N . TRP A 1 264 ? 4.712 4.130 -3.967 1.00 87.19 264 TRP A N 1
ATOM 2172 C CA . TRP A 1 264 ? 3.923 4.174 -5.202 1.00 87.19 264 TRP A CA 1
ATOM 2173 C C . TRP A 1 264 ? 4.556 5.026 -6.305 1.00 87.19 264 TRP A C 1
ATOM 2175 O O . TRP A 1 264 ? 4.403 4.725 -7.486 1.00 87.19 264 TRP A O 1
ATOM 2185 N N . GLY A 1 265 ? 5.348 6.037 -5.941 1.00 88.06 265 GLY A N 1
ATOM 2186 C CA . GLY A 1 265 ? 6.157 6.808 -6.885 1.00 88.06 265 GLY A CA 1
ATOM 2187 C C . GLY A 1 265 ? 7.207 5.937 -7.572 1.00 88.06 265 GLY A C 1
ATOM 2188 O O . GLY A 1 265 ? 7.267 5.891 -8.799 1.00 88.06 265 GLY A O 1
ATOM 2189 N N . LEU A 1 266 ? 7.988 5.176 -6.795 1.00 84.88 266 LEU A N 1
ATOM 2190 C CA . LEU A 1 266 ? 8.967 4.228 -7.339 1.00 84.88 266 LEU A CA 1
ATOM 2191 C C . LEU A 1 266 ? 8.292 3.112 -8.148 1.00 84.88 266 LEU A C 1
ATOM 2193 O O . LEU A 1 266 ? 8.793 2.733 -9.210 1.00 84.88 266 LEU A O 1
ATOM 2197 N N . TRP A 1 267 ? 7.140 2.620 -7.680 1.00 87.19 267 TRP A N 1
ATOM 2198 C CA . TRP A 1 267 ? 6.311 1.686 -8.438 1.00 87.19 267 TRP A CA 1
ATOM 2199 C C . TRP A 1 267 ? 5.880 2.273 -9.784 1.00 87.19 267 TRP A C 1
ATOM 2201 O O . TRP A 1 267 ? 5.986 1.583 -10.797 1.00 87.19 267 TRP A O 1
ATOM 2211 N N . GLY A 1 268 ? 5.471 3.544 -9.826 1.00 85.94 268 GLY A N 1
ATOM 2212 C CA . GLY A 1 268 ? 5.100 4.248 -11.053 1.00 85.94 268 GLY A CA 1
ATOM 2213 C C . GLY A 1 268 ? 6.268 4.353 -12.033 1.00 85.94 268 GLY A C 1
ATOM 2214 O O . GLY A 1 268 ? 6.123 3.999 -13.202 1.00 85.94 268 GLY A O 1
ATOM 2215 N N . ILE A 1 269 ? 7.459 4.726 -11.547 1.00 87.06 269 ILE A N 1
ATOM 2216 C CA . ILE A 1 269 ? 8.680 4.784 -12.370 1.00 87.06 269 ILE A CA 1
ATOM 2217 C C . ILE A 1 269 ? 8.960 3.425 -13.012 1.00 87.06 269 ILE A C 1
ATOM 2219 O O . ILE A 1 269 ? 9.167 3.339 -14.221 1.00 87.06 269 ILE A O 1
ATOM 2223 N N . ILE A 1 270 ? 8.957 2.348 -12.225 1.00 85.25 270 ILE A N 1
ATOM 2224 C CA . ILE A 1 270 ? 9.219 0.997 -12.741 1.00 85.25 270 ILE A CA 1
ATOM 2225 C C . ILE A 1 270 ? 8.120 0.576 -13.716 1.00 85.25 270 ILE A C 1
ATOM 2227 O O . ILE A 1 270 ? 8.420 0.111 -14.816 1.00 85.25 270 ILE A O 1
ATOM 2231 N N . SER A 1 271 ? 6.859 0.803 -13.350 1.00 82.19 271 SER A N 1
ATOM 2232 C CA . SER A 1 271 ? 5.685 0.458 -14.153 1.00 82.19 271 SER A CA 1
ATOM 2233 C C . SER A 1 271 ? 5.701 1.111 -15.527 1.00 82.19 271 SER A C 1
ATOM 2235 O O . SER A 1 271 ? 5.363 0.450 -16.504 1.00 82.19 271 SER A O 1
ATOM 2237 N N . ALA A 1 272 ? 6.194 2.346 -15.644 1.00 85.88 272 ALA A N 1
ATOM 2238 C CA . ALA A 1 272 ? 6.342 3.017 -16.934 1.00 85.88 272 ALA A CA 1
ATOM 2239 C C . ALA A 1 272 ? 7.252 2.268 -17.928 1.00 85.88 272 ALA A C 1
ATOM 2241 O O . ALA A 1 272 ? 7.149 2.477 -19.136 1.00 85.88 272 ALA A O 1
ATOM 2242 N N . HIS A 1 273 ? 8.138 1.397 -17.436 1.00 82.81 273 HIS A N 1
ATOM 2243 C CA . HIS A 1 273 ? 9.070 0.623 -18.257 1.00 82.81 273 HIS A CA 1
ATOM 2244 C C . HIS A 1 273 ? 8.608 -0.816 -18.510 1.00 82.81 273 HIS A C 1
ATOM 2246 O O . HIS A 1 273 ? 9.068 -1.436 -19.470 1.00 82.81 273 HIS A O 1
ATOM 2252 N N . VAL A 1 274 ? 7.739 -1.365 -17.655 1.00 80.88 274 VAL A N 1
ATOM 2253 C CA . VAL A 1 274 ? 7.380 -2.796 -17.680 1.00 80.88 274 VAL A CA 1
ATOM 2254 C C . VAL A 1 274 ? 5.907 -3.066 -17.974 1.00 80.88 274 VAL A C 1
ATOM 2256 O O . VAL A 1 274 ? 5.585 -4.156 -18.443 1.00 80.88 274 VAL A O 1
ATOM 2259 N N . ASN A 1 275 ? 5.022 -2.093 -17.747 1.00 74.88 275 ASN A N 1
ATOM 2260 C CA . ASN A 1 275 ? 3.588 -2.242 -17.969 1.00 74.88 275 ASN A CA 1
ATOM 2261 C C . ASN A 1 275 ? 3.165 -1.666 -19.324 1.00 74.88 275 ASN A C 1
ATOM 2263 O O . ASN A 1 275 ? 3.757 -0.733 -19.864 1.00 74.88 275 ASN A O 1
ATOM 2267 N N . HIS A 1 276 ? 2.106 -2.249 -19.885 1.00 72.00 276 HIS A N 1
ATOM 2268 C CA . HIS A 1 276 ? 1.533 -1.861 -21.180 1.00 72.00 276 HIS A CA 1
ATOM 2269 C C . HIS A 1 276 ? 0.084 -1.370 -21.061 1.00 72.00 276 HIS A C 1
ATOM 2271 O O . HIS A 1 276 ? -0.631 -1.289 -22.058 1.00 72.00 276 HIS A O 1
ATOM 2277 N N . ILE A 1 277 ? -0.364 -1.099 -19.834 1.00 75.88 277 ILE A N 1
ATOM 2278 C CA . ILE A 1 277 ? -1.685 -0.538 -19.549 1.00 75.88 277 ILE A CA 1
ATOM 2279 C C . ILE A 1 277 ? -1.674 0.945 -19.937 1.00 75.88 277 ILE A C 1
ATOM 2281 O O . ILE A 1 277 ? -0.655 1.618 -19.794 1.00 75.88 277 ILE A O 1
ATOM 2285 N N . ASP A 1 278 ? -2.809 1.441 -20.431 1.00 77.50 278 ASP A N 1
ATOM 2286 C CA . ASP A 1 278 ? -3.010 2.837 -20.838 1.00 77.50 278 ASP A CA 1
ATOM 2287 C C . ASP A 1 278 ? -3.158 3.762 -19.612 1.00 77.50 278 ASP A C 1
ATOM 2289 O O . ASP A 1 278 ? -4.233 4.273 -19.300 1.00 77.50 278 ASP A O 1
ATOM 2293 N N . LEU A 1 279 ? -2.062 3.909 -18.867 1.00 81.31 279 LEU A N 1
ATOM 2294 C CA . LEU A 1 279 ? -1.892 4.847 -17.762 1.00 81.31 279 LEU A CA 1
ATOM 2295 C C . LEU A 1 279 ? -0.572 5.595 -17.967 1.00 81.31 279 LEU A C 1
ATOM 2297 O O . LEU A 1 279 ? 0.453 4.987 -18.278 1.00 81.31 279 LEU A O 1
ATOM 2301 N N . ASP A 1 280 ? -0.571 6.912 -17.753 1.00 87.31 280 ASP A N 1
ATOM 2302 C CA . ASP A 1 280 ? 0.670 7.690 -17.734 1.00 87.31 280 ASP A CA 1
ATOM 2303 C C . ASP A 1 280 ? 1.386 7.490 -16.392 1.00 87.31 280 ASP A C 1
ATOM 2305 O O . ASP A 1 280 ? 1.293 8.296 -15.466 1.00 87.31 280 ASP A O 1
ATOM 2309 N N . TYR A 1 281 ? 2.068 6.351 -16.277 1.00 85.69 281 TYR A N 1
ATOM 2310 C CA . TYR A 1 281 ? 2.814 5.954 -15.086 1.00 85.69 281 TYR A CA 1
ATOM 2311 C C . TYR A 1 281 ? 3.913 6.947 -14.703 1.00 85.69 281 TYR A C 1
ATOM 2313 O O . TYR A 1 281 ? 4.227 7.092 -13.522 1.00 85.69 281 TYR A O 1
ATOM 2321 N N . MET A 1 282 ? 4.496 7.634 -15.690 1.00 88.06 282 MET A N 1
ATOM 2322 C CA . MET A 1 282 ? 5.549 8.608 -15.433 1.00 88.06 282 MET A CA 1
ATOM 2323 C C . MET A 1 282 ? 4.961 9.870 -14.804 1.00 88.06 282 MET A C 1
ATOM 2325 O O . MET A 1 282 ? 5.496 10.368 -13.818 1.00 88.06 282 MET A O 1
ATOM 2329 N N . GLU A 1 283 ? 3.828 10.352 -15.319 1.00 88.00 283 GLU A N 1
ATOM 2330 C CA . GLU A 1 283 ? 3.119 11.487 -14.723 1.00 88.00 283 GLU A CA 1
ATOM 2331 C C . GLU A 1 283 ? 2.513 11.149 -13.356 1.00 88.00 283 GLU A C 1
ATOM 2333 O O . GLU A 1 283 ? 2.519 11.982 -12.449 1.00 88.00 283 GLU A O 1
ATOM 2338 N N . TYR A 1 284 ? 2.041 9.915 -13.167 1.00 85.25 284 TYR A N 1
ATOM 2339 C CA . TYR A 1 284 ? 1.651 9.420 -11.846 1.00 85.25 284 TYR A CA 1
ATOM 2340 C C . TYR A 1 284 ? 2.833 9.481 -10.867 1.00 85.25 284 TYR A C 1
ATOM 2342 O O . TYR A 1 284 ? 2.717 10.050 -9.782 1.00 85.25 284 TYR A O 1
ATOM 2350 N N . ALA A 1 285 ? 4.005 8.978 -11.272 1.00 86.44 285 ALA A N 1
ATOM 2351 C CA . ALA A 1 285 ? 5.202 9.006 -10.439 1.00 86.44 285 ALA A CA 1
ATOM 2352 C C . ALA A 1 285 ? 5.662 10.431 -10.090 1.00 86.44 285 ALA A C 1
ATOM 2354 O O . ALA A 1 285 ? 6.108 10.657 -8.967 1.00 86.44 285 ALA A O 1
ATOM 2355 N N . ARG A 1 286 ? 5.520 11.405 -11.004 1.00 83.31 286 ARG A N 1
ATOM 2356 C CA . ARG A 1 286 ? 5.864 12.819 -10.743 1.00 83.31 286 ARG A CA 1
ATOM 2357 C C . ARG A 1 286 ? 5.028 13.458 -9.641 1.00 83.31 286 ARG A C 1
ATOM 2359 O O . ARG A 1 286 ? 5.492 14.387 -8.992 1.00 83.31 286 ARG A O 1
ATOM 2366 N N . GLN A 1 287 ? 3.810 12.968 -9.428 1.00 79.50 287 GLN A N 1
ATOM 2367 C CA . GLN A 1 287 ? 2.925 13.465 -8.374 1.00 79.50 287 GLN A CA 1
ATOM 2368 C C . GLN A 1 287 ? 3.218 12.852 -7.009 1.00 79.50 287 GLN A C 1
ATOM 2370 O O . GLN A 1 287 ? 2.636 13.281 -6.007 1.00 79.50 287 GLN A O 1
ATOM 2375 N N . SER A 1 288 ? 4.124 11.870 -6.951 1.00 65.81 288 SER A N 1
ATOM 2376 C CA . SER A 1 288 ? 4.723 11.481 -5.691 1.00 65.81 288 SER A CA 1
ATOM 2377 C C . SER A 1 288 ? 5.641 12.612 -5.226 1.00 65.81 288 SER A C 1
ATOM 2379 O O . SER A 1 288 ? 6.608 12.937 -5.924 1.00 65.81 288 SER A O 1
ATOM 2381 N N . PRO A 1 289 ? 5.413 13.195 -4.035 1.00 53.59 289 PRO A N 1
ATOM 2382 C CA . PRO A 1 289 ? 6.288 14.225 -3.487 1.00 53.59 289 PRO A CA 1
ATOM 2383 C C . PRO A 1 289 ? 7.764 13.797 -3.406 1.00 53.59 289 PRO A C 1
ATOM 2385 O O . PRO A 1 289 ? 8.614 14.677 -3.321 1.00 53.59 289 PRO A O 1
ATOM 2388 N N . GLY A 1 290 ? 8.092 12.496 -3.529 1.00 43.34 290 GLY A N 1
ATOM 2389 C CA . GLY A 1 290 ? 9.446 11.954 -3.756 1.00 43.34 290 GLY A CA 1
ATOM 2390 C C . GLY A 1 290 ? 10.376 12.845 -4.592 1.00 43.34 290 GLY A C 1
ATOM 2391 O O . GLY A 1 290 ? 11.542 13.009 -4.237 1.00 43.34 290 GLY A O 1
ATOM 2392 N N . CYS A 1 291 ? 9.844 13.464 -5.651 1.00 35.28 291 CYS A N 1
ATOM 2393 C CA . CYS A 1 291 ? 10.596 14.317 -6.576 1.00 35.28 291 CYS A CA 1
ATOM 2394 C C . CYS A 1 291 ? 10.813 15.772 -6.127 1.00 35.28 291 CYS A C 1
ATOM 2396 O O . CYS A 1 291 ? 11.748 16.407 -6.602 1.00 35.28 291 CYS A O 1
ATOM 2398 N N . GLU A 1 292 ? 10.002 16.317 -5.217 1.00 35.72 292 GLU A N 1
ATOM 2399 C CA . GLU A 1 292 ? 10.114 17.715 -4.750 1.00 35.72 292 GLU A CA 1
ATOM 2400 C C . GLU A 1 292 ? 10.680 17.850 -3.326 1.00 35.72 292 GLU A C 1
ATOM 2402 O O . GLU A 1 292 ? 10.885 18.963 -2.834 1.00 35.72 292 GLU A O 1
ATOM 2407 N N . ILE A 1 293 ? 10.943 16.740 -2.631 1.00 38.38 293 ILE A N 1
ATOM 2408 C CA . ILE A 1 293 ? 11.012 16.737 -1.162 1.00 38.38 293 ILE A CA 1
ATOM 2409 C C . ILE A 1 293 ? 12.134 17.583 -0.522 1.00 38.38 293 ILE A C 1
ATOM 2411 O O . ILE A 1 293 ? 12.022 17.823 0.675 1.00 38.38 293 ILE A O 1
ATOM 2415 N N . ILE A 1 294 ? 13.172 18.118 -1.204 1.00 40.41 294 ILE A N 1
ATOM 2416 C CA . ILE A 1 294 ? 14.362 18.637 -0.447 1.00 40.41 294 ILE A CA 1
ATOM 2417 C C . ILE A 1 294 ? 14.940 19.982 -0.843 1.00 40.41 294 ILE A C 1
ATOM 2419 O O . ILE A 1 294 ? 15.732 20.530 -0.078 1.00 40.41 294 ILE A O 1
ATOM 2423 N N . TYR A 1 295 ? 14.530 20.596 -1.950 1.00 31.86 295 TYR A N 1
ATOM 2424 C CA . TYR A 1 295 ? 15.105 21.905 -2.297 1.00 31.86 295 TYR A CA 1
ATOM 2425 C C . TYR A 1 295 ? 14.131 23.043 -2.555 1.00 31.86 295 TYR A C 1
ATOM 2427 O O . TYR A 1 295 ? 14.570 24.151 -2.856 1.00 31.86 295 TYR A O 1
ATOM 2435 N N . GLY A 1 296 ? 12.845 22.869 -2.282 1.00 29.66 296 GLY A N 1
ATOM 2436 C CA . GLY A 1 296 ? 11.956 24.021 -2.258 1.00 29.66 296 GLY A CA 1
ATOM 2437 C C . GLY A 1 296 ? 10.574 23.648 -1.798 1.00 29.66 296 GLY A C 1
ATOM 2438 O O . GLY A 1 296 ? 9.893 22.949 -2.517 1.00 29.66 296 GLY A O 1
ATOM 2439 N N . GLU A 1 297 ? 10.200 24.124 -0.611 1.00 33.03 297 GLU A N 1
ATOM 2440 C CA . GLU A 1 297 ? 8.838 24.364 -0.109 1.00 33.03 297 GLU A CA 1
ATOM 2441 C C . GLU A 1 297 ? 7.753 23.259 -0.225 1.00 33.03 297 GLU A C 1
ATOM 2443 O O . GLU A 1 297 ? 6.788 23.357 0.518 1.00 33.03 297 GLU A O 1
ATOM 2448 N N . GLY A 1 298 ? 7.891 22.181 -1.003 1.00 33.28 298 GLY A N 1
ATOM 2449 C CA . GLY A 1 298 ? 6.855 21.192 -1.337 1.00 33.28 298 GLY A CA 1
ATOM 2450 C C . GLY A 1 298 ? 6.551 20.184 -0.229 1.00 33.28 298 GLY A C 1
ATOM 2451 O O . GLY A 1 298 ? 5.384 19.944 0.080 1.00 33.28 298 GLY A O 1
ATOM 2452 N N . ALA A 1 299 ? 7.567 19.704 0.500 1.00 33.41 299 ALA A N 1
ATOM 2453 C CA . ALA A 1 299 ? 7.338 18.971 1.753 1.00 33.41 299 ALA A CA 1
ATOM 2454 C C . ALA A 1 299 ? 6.629 19.867 2.781 1.00 33.41 299 ALA A C 1
ATOM 2456 O O . ALA A 1 299 ? 5.729 19.424 3.490 1.00 33.41 299 ALA A O 1
ATOM 2457 N N . ALA A 1 300 ? 6.960 21.163 2.790 1.00 31.56 300 ALA A N 1
ATOM 2458 C CA . ALA A 1 300 ? 6.232 22.145 3.571 1.00 31.56 300 ALA A CA 1
ATOM 2459 C C . ALA A 1 300 ? 4.863 22.480 2.969 1.00 31.56 300 ALA A C 1
ATOM 2461 O O . ALA A 1 300 ? 4.074 23.033 3.705 1.00 31.56 300 ALA A O 1
ATOM 2462 N N . VAL A 1 301 ? 4.525 22.161 1.717 1.00 33.16 301 VAL A N 1
ATOM 2463 C CA . VAL A 1 301 ? 3.182 22.386 1.159 1.00 33.16 301 VAL A CA 1
ATOM 2464 C C . VAL A 1 301 ? 2.241 21.271 1.584 1.00 33.16 301 VAL A C 1
ATOM 2466 O O . VAL A 1 301 ? 1.177 21.607 2.072 1.00 33.16 301 VAL A O 1
ATOM 2469 N N . ILE A 1 302 ? 2.611 19.988 1.537 1.00 31.73 302 ILE A N 1
ATOM 2470 C CA . ILE A 1 302 ? 1.726 18.928 2.066 1.00 31.73 302 ILE A CA 1
ATOM 2471 C C . ILE A 1 302 ? 1.676 18.994 3.599 1.00 31.73 302 ILE A C 1
ATOM 2473 O O . ILE A 1 302 ? 0.586 19.088 4.157 1.00 31.73 302 ILE A O 1
ATOM 2477 N N . LEU A 1 303 ? 2.818 19.116 4.293 1.00 31.53 303 LEU A N 1
ATOM 2478 C CA . LEU A 1 303 ? 2.803 19.318 5.750 1.00 31.53 303 LEU A CA 1
ATOM 2479 C C . LEU A 1 303 ? 2.193 20.667 6.169 1.00 31.53 303 LEU A C 1
ATOM 2481 O O . LEU A 1 303 ? 1.562 20.696 7.217 1.00 31.53 303 LEU A O 1
ATOM 2485 N N . LYS A 1 304 ? 2.294 21.780 5.412 1.00 29.34 304 LYS A N 1
ATOM 2486 C CA . LYS A 1 304 ? 1.548 23.021 5.751 1.00 29.34 304 LYS A CA 1
ATOM 2487 C C . LYS A 1 304 ? 0.089 22.949 5.350 1.00 29.34 304 LYS A C 1
ATOM 2489 O O . LYS A 1 304 ? -0.695 23.512 6.095 1.00 29.34 304 LYS A O 1
ATOM 2494 N N . VAL A 1 305 ? -0.304 22.337 4.234 1.00 31.80 305 VAL A N 1
ATOM 2495 C CA . VAL A 1 305 ? -1.723 22.170 3.858 1.00 31.80 305 VAL A CA 1
ATOM 2496 C C . VAL A 1 305 ? -2.414 21.303 4.909 1.00 31.80 305 VAL A C 1
ATOM 2498 O O . VAL A 1 305 ? -3.468 21.685 5.405 1.00 31.80 305 VAL A O 1
ATOM 2501 N N . VAL A 1 306 ? -1.759 20.233 5.365 1.00 31.03 306 VAL A N 1
ATOM 2502 C CA . VAL A 1 306 ? -2.261 19.377 6.448 1.00 31.03 306 VAL A CA 1
ATOM 2503 C C . VAL A 1 306 ? -2.169 20.070 7.822 1.00 31.03 306 VAL A C 1
ATOM 2505 O O . VAL A 1 306 ? -3.117 19.995 8.600 1.00 31.03 306 VAL A O 1
ATOM 2508 N N . ALA A 1 307 ? -1.105 20.827 8.132 1.00 27.14 307 ALA A N 1
ATOM 2509 C CA . ALA A 1 307 ? -0.975 21.532 9.420 1.00 27.14 307 ALA A CA 1
ATOM 2510 C C . ALA A 1 307 ? -1.792 22.837 9.530 1.00 27.14 307 ALA A C 1
ATOM 2512 O O . ALA A 1 307 ? -2.101 23.265 10.644 1.00 27.14 307 ALA A O 1
ATOM 2513 N N . THR A 1 308 ? -2.167 23.488 8.420 1.00 30.30 308 THR A N 1
ATOM 2514 C CA . THR A 1 308 ? -3.012 24.702 8.449 1.00 30.30 308 THR A CA 1
ATOM 2515 C C . THR A 1 308 ? -4.480 24.403 8.737 1.00 30.30 308 THR A C 1
ATOM 2517 O O . THR A 1 308 ? -5.175 25.297 9.215 1.00 30.30 308 THR A O 1
ATOM 2520 N N . GLU A 1 309 ? -4.948 23.161 8.576 1.00 34.34 309 GLU A N 1
ATOM 2521 C CA . GLU A 1 309 ? -6.275 22.755 9.067 1.00 34.34 309 GLU A CA 1
ATOM 2522 C C . GLU A 1 309 ? -6.315 22.534 10.592 1.00 34.34 309 GLU A C 1
ATOM 2524 O O . GLU A 1 309 ? -7.381 22.632 11.200 1.00 34.34 309 GLU A O 1
ATOM 2529 N N . VAL A 1 310 ? -5.165 22.298 11.238 1.00 35.44 310 VAL A N 1
ATOM 2530 C CA . VAL A 1 310 ? -5.073 21.952 12.673 1.00 35.44 310 VAL A CA 1
ATOM 2531 C C . VAL A 1 310 ? -5.099 23.190 13.587 1.00 35.44 310 VAL A C 1
ATOM 2533 O O . VAL A 1 310 ? -5.450 23.088 14.764 1.00 35.44 310 VAL A O 1
ATOM 2536 N N . VAL A 1 311 ? -4.791 24.390 13.076 1.00 28.06 311 VAL A N 1
ATOM 2537 C CA . VAL A 1 311 ? -4.660 25.606 13.904 1.00 28.06 311 VAL A CA 1
ATOM 2538 C C . VAL A 1 311 ? -5.589 26.732 13.441 1.00 28.06 311 VAL A C 1
ATOM 2540 O O . VAL A 1 311 ? -5.181 27.651 12.744 1.00 28.06 311 VAL A O 1
ATOM 2543 N N . GLY A 1 312 ? -6.823 26.714 13.952 1.00 26.80 312 GLY A N 1
ATOM 2544 C CA . GLY A 1 312 ? -7.550 27.929 14.343 1.00 26.80 312 GLY A CA 1
ATOM 2545 C C . GLY A 1 312 ? -8.185 28.769 13.228 1.00 26.80 312 GLY A C 1
ATOM 2546 O O . GLY A 1 312 ? -7.523 29.423 12.432 1.00 26.80 312 GLY A O 1
ATOM 2547 N N . GLY A 1 313 ? -9.518 28.854 13.263 1.00 35.47 313 GLY A N 1
ATOM 2548 C CA . GLY A 1 313 ? -10.312 29.674 12.354 1.00 35.47 313 GLY A CA 1
ATOM 2549 C C . GLY A 1 313 ? -9.881 31.146 12.269 1.00 35.47 313 GLY A C 1
ATOM 2550 O O . GLY A 1 313 ? -9.680 31.824 13.274 1.00 35.47 313 GLY A O 1
ATOM 2551 N N . GLY A 1 314 ? -9.836 31.663 11.042 1.00 26.16 314 GLY A N 1
ATOM 2552 C CA . GLY A 1 314 ? -9.631 33.082 10.759 1.00 26.16 314 GLY A CA 1
ATOM 2553 C C . GLY A 1 314 ? -9.083 33.301 9.352 1.00 26.16 314 GLY A C 1
ATOM 2554 O O . GLY A 1 314 ? -7.918 33.038 9.100 1.00 26.16 314 GLY A O 1
ATOM 2555 N N . LYS A 1 315 ? -9.939 33.778 8.437 1.00 29.28 315 LYS A N 1
ATOM 2556 C CA . LYS A 1 315 ? -9.633 34.171 7.043 1.00 29.28 315 LYS A CA 1
ATOM 2557 C C . LYS A 1 315 ? -8.245 34.805 6.885 1.00 29.28 315 LYS A C 1
ATOM 2559 O O . LYS A 1 315 ? -8.015 35.753 7.614 1.00 29.28 315 LYS A O 1
ATOM 2564 N N . PHE A 1 316 ? -7.487 34.474 5.830 1.00 24.17 316 PHE A N 1
ATOM 2565 C CA . PHE A 1 316 ? -6.770 35.449 4.984 1.00 24.17 316 PHE A CA 1
ATOM 2566 C C . PHE A 1 316 ? -6.439 34.870 3.594 1.00 24.17 316 PHE A C 1
ATOM 2568 O O . PHE A 1 316 ? -6.225 33.676 3.431 1.00 24.17 316 PHE A O 1
ATOM 2575 N N . TYR A 1 317 ? -6.468 35.760 2.598 1.00 32.50 317 TYR A N 1
ATOM 2576 C CA . TYR A 1 317 ? -6.219 35.535 1.172 1.00 32.50 317 TYR A CA 1
ATOM 2577 C C . TYR A 1 317 ? -4.719 35.366 0.895 1.00 32.50 317 TYR A C 1
ATOM 2579 O O . TYR A 1 317 ? -3.925 36.112 1.468 1.00 32.50 317 TYR A O 1
ATOM 2587 N N . VAL A 1 318 ? -4.339 34.493 -0.044 1.00 24.20 318 VAL A N 1
ATOM 2588 C CA . VAL A 1 318 ? -2.988 34.493 -0.628 1.00 24.20 318 VAL A CA 1
ATOM 2589 C C . VAL A 1 318 ? -3.086 34.728 -2.131 1.00 24.20 318 VAL A C 1
ATOM 2591 O O . VAL A 1 318 ? -3.798 34.044 -2.860 1.00 24.20 318 VAL A O 1
ATOM 2594 N N . GLN A 1 319 ? -2.403 35.786 -2.547 1.00 22.78 319 GLN A N 1
ATOM 2595 C CA . GLN A 1 319 ? -2.327 36.331 -3.888 1.00 22.78 319 GLN A CA 1
ATOM 2596 C C . GLN A 1 319 ? -1.114 35.693 -4.574 1.00 22.78 319 GLN A C 1
ATOM 2598 O O . GLN A 1 319 ? -0.005 35.783 -4.053 1.00 22.78 319 GLN A O 1
ATOM 2603 N N . LEU A 1 320 ? -1.338 35.029 -5.709 1.00 25.67 320 LEU A N 1
ATOM 2604 C CA . LEU A 1 320 ? -0.285 34.450 -6.545 1.00 25.67 320 LEU A CA 1
ATOM 2605 C C . LEU A 1 320 ? 0.617 35.579 -7.064 1.00 25.67 320 LEU A C 1
ATOM 2607 O O . LEU A 1 320 ? 0.127 36.497 -7.726 1.00 25.67 320 LEU A O 1
ATOM 2611 N N . ALA A 1 321 ? 1.913 35.524 -6.764 1.00 21.80 321 ALA A N 1
ATOM 2612 C CA . ALA A 1 321 ? 2.909 36.341 -7.442 1.00 21.80 321 ALA A CA 1
ATOM 2613 C C . ALA A 1 321 ? 3.557 35.489 -8.538 1.00 21.80 321 ALA A C 1
ATOM 2615 O O . ALA A 1 321 ? 4.145 34.451 -8.250 1.00 21.80 321 ALA A O 1
ATOM 2616 N N . ALA A 1 322 ? 3.384 35.928 -9.783 1.00 27.22 322 ALA A N 1
ATOM 2617 C CA . ALA A 1 322 ? 4.128 35.453 -10.937 1.00 27.22 322 ALA A CA 1
ATOM 2618 C C . ALA A 1 322 ? 5.549 36.032 -10.899 1.00 27.22 322 ALA A C 1
ATOM 2620 O O . ALA A 1 322 ? 5.698 37.250 -10.768 1.00 27.22 322 ALA A O 1
ATOM 2621 N N . ASP A 1 323 ? 6.558 35.165 -10.897 1.00 32.72 323 ASP A N 1
ATOM 2622 C CA . ASP A 1 323 ? 7.525 34.936 -11.991 1.00 32.72 323 ASP A CA 1
ATOM 2623 C C . ASP A 1 323 ? 8.663 34.028 -11.501 1.00 32.72 323 ASP A C 1
ATOM 2625 O O . ASP A 1 323 ? 9.262 34.338 -10.442 1.00 32.72 323 ASP A O 1
#

pLDDT: mean 70.28, std 19.3, range [21.8, 93.94]

InterPro domains:
  IPR000719 Protein kinase domain [PS50011] (1-145)
  IPR011009 Protein kinase-like domain superfamily [SSF56112] (17-94)
  IPR011009 Protein kinase-like domain superfamily [SSF56112] (116-287)

Foldseek 3Di:
DDPVVVVCVVCVPVVVVVVVVVVVVVVVVVVVVVPLPDDLLQAALVVVVVNDDPVRVVSSVVSVVVCVVVVDRRPPVDDDSVVSNVVNNVPPPDDDPPCVVCVVVVVQLCPLLVLLVVLLVLLVVQDDPVVCVQLVSVCVVVVSVVLSVVLDDPDFDKDWALLQLAPVQWDADPPVRDIDGDDSVVTDIHGPLLNLLNNLQNQQADCPDPARLDGRCVRRDAPVVQLVVLCCVVCVVVDDDDPVVSVVSSVSSVSNNLSSLSSLLSVLSSCCRVPDDPHNSPSSSVPSCSSVCPDDCSVVVVVVVRVVSVDDDDDDDDDDDDD

Secondary structure (DSSP, 8-state):
--HHHHHHHH-HHHHHHHHHHHHHHHHHHHHHHHHS-S-GGG--GGGGGT---HHHHHHHHHHHHHHHHH-S-TTTT-SSHHHHHHHHHH--SSS-THHHHHHTTTTTTHHHHHHHHHHHHHHHHHS-HHHHHHTTHHHHHHHHHHHHHHH--S---EEEE-S---GGGEEE-TTT--EEE---TT-EEEEHHHHHHHHHHGGGB-TTSSSTT-B-GGGSPPHHHHHHHHHHHHTTT-PPPPHHHHHHHHHHHHHHHHHHHHHHHHHHHHHHHH--SSS-HHHHHHTSGGGTTTTSSSHHHHHHHHHHTTS-------PPPP-